Protein AF-A0A484BFA2-F1 (afdb_monomer_lite)

pLDDT: mean 94.92, std 9.11, range [33.56, 98.88]

Secondary structure (DSSP, 8-state):
-TTTTT--B-TTSPBP--EEEE-STT-BHHHHHHHHHTT-EEEE--SS----TT--HHHHHHHHHHHHHHHHHHH---GGG--EE--GGG---HHHHHHHHHHTT--EE---EE---SSPPPPEETTS--SS--SSSPPP-S--TTPEE--EEPEE-TTS-EESSGGGS---SSHHHHHHHHHHHHHHHHTTT---------GGGGGSHHHHHHHHHHHHHHHT-TT-----HHHHHHHHHS---TTTGGG-GGG----TTSPPP-SS-EEEEEEETTEEEEEEESSPPPSS--BTTB---TT-HHHHTTSS---

Foldseek 3Di:
DPQQPPLQAALLSQTFEEEDADEAAPDALLVLQANVLSPYAYEHAFHPLDQQQPDALLLLCLTGVVSLVLSVQFNVDDSVRHQEHEYRVLRDNAPSNLVSSLVSRRQEYASFEAEADQQDDAKDAQQDDDPGDRPRDDHYPHRRGRYIYPYQYWFQAPVRDTDSALLRYPADPALQSLLVRLVVQCCSLVVGVVHDDDHHDDPVQCVDPRNVNNVSVNVVVQSPDNQHGRHYPVLSVVCVVPVDDSVCVSVVPSSDDPSVVGDDRDPDWDWAFADDDPHTGTYTGPHDHANHPAGRLRGSDPPDPSVCVVPDDDD

Sequence (315 aa):
MDLFEKGRVNPNGCPITATFYVSHEWTDYSQVQNLYADGHEMASHTVSHSFGEQFSQKKWTREIAGQREILAAYGGVKLSDVRGMRAPFLSVGGNKMYKMLYDSNFTYDSSMPVYENRPPSWPYTLDYKIFHDCMIPPCPTRSYPGVWQVPMVMWQDLNGGRCSMGDACSNPSDADGVTKMIMKNFERHYTTNRAPFGLFYHAAWFTQPHHKEGFIKFLDAINAMPDVWIVTNWQALQWVRDPTPTSRINSFQPFQCDYSDRPKRCNNPKVCNLWHKSGVRYMKTCQPCPDIYPWTGKSGIRSSRIDNEVEEPSA

Structure (mmCIF, N/CA/C/O backbone):
data_AF-A0A484BFA2-F1
#
_entry.id   AF-A0A484BFA2-F1
#
loop_
_atom_site.group_PDB
_atom_site.id
_atom_site.type_symbol
_atom_site.label_atom_id
_atom_site.label_alt_id
_atom_site.label_comp_id
_atom_site.label_asym_id
_atom_site.label_entity_id
_atom_site.label_seq_id
_atom_site.pdbx_PDB_ins_code
_atom_site.Cartn_x
_atom_site.Cartn_y
_atom_site.Cartn_z
_atom_site.occupancy
_atom_site.B_iso_or_equiv
_atom_site.auth_seq_id
_atom_site.auth_comp_id
_atom_site.auth_asym_id
_atom_site.auth_atom_id
_atom_site.pdbx_PDB_model_num
ATOM 1 N N . MET A 1 1 ? 13.291 4.925 10.227 1.00 51.12 1 MET A N 1
ATOM 2 C CA . MET A 1 1 ? 12.947 3.557 10.651 1.00 51.12 1 MET A CA 1
ATOM 3 C C . MET A 1 1 ? 12.327 3.504 12.067 1.00 51.12 1 MET A C 1
ATOM 5 O O . MET A 1 1 ? 12.086 2.429 12.574 1.00 51.12 1 MET A O 1
ATOM 9 N N . ASP A 1 2 ? 11.889 4.631 12.658 1.00 71.06 2 ASP A N 1
ATOM 10 C CA . ASP A 1 2 ? 11.354 4.672 14.045 1.00 71.06 2 ASP A CA 1
ATOM 11 C C . ASP A 1 2 ? 9.895 4.204 14.244 1.00 71.06 2 ASP A C 1
ATOM 13 O O . ASP A 1 2 ? 9.427 4.108 15.381 1.00 71.06 2 ASP A O 1
ATOM 17 N N . LEU A 1 3 ? 9.129 3.990 13.169 1.00 84.12 3 LEU A N 1
ATOM 18 C CA . LEU A 1 3 ? 7.706 3.633 13.276 1.00 84.12 3 LEU A CA 1
ATOM 19 C C . LEU A 1 3 ? 7.508 2.153 13.633 1.00 84.12 3 LEU A C 1
ATOM 21 O O . LEU A 1 3 ? 6.678 1.838 14.484 1.00 84.12 3 LEU A O 1
ATOM 25 N N . PHE A 1 4 ? 8.305 1.268 13.034 1.00 87.12 4 PHE A N 1
ATOM 26 C CA . PHE A 1 4 ? 8.152 -0.185 13.164 1.00 87.12 4 PHE A CA 1
ATOM 27 C C . PHE A 1 4 ? 9.235 -0.834 14.041 1.00 87.12 4 PHE A C 1
ATOM 29 O O . PHE A 1 4 ? 9.018 -1.911 14.578 1.00 87.12 4 PHE A O 1
ATOM 36 N N . GLU A 1 5 ? 10.366 -0.161 14.281 1.00 80.19 5 GLU A N 1
ATOM 37 C CA . GLU A 1 5 ? 11.500 -0.735 15.028 1.00 80.19 5 GLU A CA 1
ATOM 38 C C . GLU A 1 5 ? 11.450 -0.489 16.551 1.00 80.19 5 GLU A C 1
ATOM 40 O O . GLU A 1 5 ? 12.350 -0.899 17.277 1.00 80.19 5 GLU A O 1
ATOM 45 N N . LYS A 1 6 ? 10.392 0.149 17.074 1.00 78.62 6 LYS A N 1
ATOM 46 C CA . LYS A 1 6 ? 10.227 0.429 18.519 1.00 78.62 6 LYS A CA 1
ATOM 47 C C . LYS A 1 6 ? 9.612 -0.721 19.333 1.00 78.62 6 LYS A C 1
ATOM 49 O O . LYS A 1 6 ? 9.216 -0.507 20.472 1.00 78.62 6 LYS A O 1
ATOM 54 N N . GLY A 1 7 ? 9.496 -1.919 18.759 1.00 87.69 7 GLY A N 1
ATOM 55 C CA . GLY A 1 7 ? 8.946 -3.084 19.463 1.00 87.69 7 GLY A CA 1
ATOM 56 C C . GLY A 1 7 ? 7.441 -3.004 19.745 1.00 87.69 7 GLY A C 1
ATOM 57 O O . GLY A 1 7 ? 6.966 -3.633 20.684 1.00 87.69 7 GLY A O 1
ATOM 58 N N . ARG A 1 8 ? 6.684 -2.234 18.949 1.00 95.12 8 ARG A N 1
ATOM 59 C CA . ARG A 1 8 ? 5.214 -2.233 19.012 1.00 95.12 8 ARG A CA 1
ATOM 60 C C . ARG A 1 8 ? 4.680 -3.579 18.553 1.00 95.12 8 ARG A C 1
ATOM 62 O O . ARG A 1 8 ? 5.034 -4.044 17.467 1.00 95.12 8 ARG A O 1
ATOM 69 N N . VAL A 1 9 ? 3.794 -4.160 19.349 1.00 97.19 9 VAL A N 1
ATOM 70 C CA . VAL A 1 9 ? 3.198 -5.468 19.082 1.00 97.19 9 VAL A CA 1
ATOM 71 C C . VAL A 1 9 ? 1.681 -5.390 19.140 1.00 97.19 9 VAL A C 1
ATOM 73 O O . VAL A 1 9 ? 1.114 -4.604 19.892 1.00 97.19 9 VAL A O 1
ATOM 76 N N . ASN A 1 10 ? 1.024 -6.207 18.329 1.00 98.00 10 ASN A N 1
ATOM 77 C CA . ASN A 1 10 ? -0.399 -6.489 18.447 1.00 98.00 10 ASN A CA 1
ATOM 78 C C . ASN A 1 10 ? -0.679 -7.363 19.690 1.00 98.00 10 ASN A C 1
ATOM 80 O O . ASN A 1 10 ? 0.257 -7.925 20.266 1.00 98.00 10 ASN A O 1
ATOM 84 N N . PRO A 1 11 ? -1.950 -7.541 20.101 1.00 97.56 11 PRO A N 1
ATOM 85 C CA . PRO A 1 11 ? -2.301 -8.296 21.311 1.00 97.56 11 PRO A CA 1
ATOM 86 C C . PRO A 1 11 ? -1.822 -9.762 21.374 1.00 97.56 11 PRO A C 1
ATOM 88 O O . PRO A 1 11 ? -1.721 -10.312 22.468 1.00 97.56 11 PRO A O 1
ATOM 91 N N . ASN A 1 12 ? -1.485 -10.405 20.248 1.00 97.19 12 ASN A N 1
ATOM 92 C CA . ASN A 1 12 ? -0.840 -11.733 20.233 1.00 97.19 12 ASN A CA 1
ATOM 93 C C . ASN A 1 12 ? 0.686 -11.699 20.441 1.00 97.19 12 ASN A C 1
ATOM 95 O O . ASN A 1 12 ? 1.328 -12.743 20.365 1.00 97.19 12 ASN A O 1
ATOM 99 N N . GLY A 1 13 ? 1.281 -10.526 20.658 1.00 97.06 13 GLY A N 1
ATOM 100 C CA . GLY A 1 13 ? 2.728 -10.352 20.789 1.00 97.06 13 GLY A CA 1
ATOM 101 C C . GLY A 1 13 ? 3.483 -10.273 19.459 1.00 97.06 13 GLY A C 1
ATOM 102 O O . GLY A 1 13 ? 4.697 -10.087 19.471 1.00 97.06 13 GLY A O 1
ATOM 103 N N . CYS A 1 14 ? 2.801 -10.367 18.314 1.00 97.44 14 CYS A N 1
ATOM 104 C CA . CYS A 1 14 ? 3.445 -10.188 17.016 1.00 97.44 14 CYS A CA 1
ATOM 105 C C . CYS A 1 14 ? 3.685 -8.706 16.700 1.00 97.44 14 CYS A C 1
ATOM 107 O O . CYS A 1 14 ? 2.822 -7.884 17.014 1.00 97.44 14 CYS A O 1
ATOM 109 N N . PRO A 1 15 ? 4.801 -8.342 16.037 1.00 97.19 15 PRO A N 1
ATOM 110 C CA . PRO A 1 15 ? 5.047 -6.968 15.609 1.00 97.19 15 PRO A CA 1
ATOM 111 C C . PRO A 1 15 ? 3.901 -6.406 14.765 1.00 97.19 15 PRO A C 1
ATOM 113 O O . PRO A 1 15 ? 3.283 -7.129 13.978 1.00 97.19 15 PRO A O 1
ATOM 116 N N . ILE A 1 16 ? 3.634 -5.107 14.904 1.00 97.75 16 ILE A N 1
ATOM 117 C CA . ILE A 1 16 ? 2.691 -4.422 14.013 1.00 97.75 16 ILE A CA 1
ATOM 118 C C . ILE A 1 16 ? 3.220 -4.437 12.575 1.00 97.75 16 ILE A C 1
ATOM 120 O O . ILE A 1 16 ? 4.420 -4.291 12.332 1.00 97.75 16 ILE A O 1
ATOM 124 N N . THR A 1 17 ? 2.325 -4.581 11.604 1.00 97.44 17 THR A N 1
ATOM 125 C CA . THR A 1 17 ? 2.696 -4.668 10.187 1.00 97.44 17 THR A CA 1
ATOM 126 C C . THR A 1 17 ? 2.033 -3.562 9.371 1.00 97.44 17 THR A C 1
ATOM 128 O O . THR A 1 17 ? 1.188 -2.809 9.849 1.00 97.44 17 THR A O 1
ATOM 131 N N . ALA A 1 18 ? 2.474 -3.415 8.123 1.00 98.19 18 ALA A N 1
ATOM 132 C CA . ALA A 1 18 ? 2.003 -2.387 7.203 1.00 98.19 18 ALA A CA 1
ATOM 133 C C . ALA A 1 18 ? 2.099 -2.896 5.763 1.00 98.19 18 ALA A C 1
ATOM 135 O O . ALA A 1 18 ? 2.874 -3.811 5.475 1.00 98.19 18 ALA A O 1
ATOM 136 N N . THR A 1 19 ? 1.331 -2.281 4.868 1.00 98.88 19 THR A N 1
ATOM 137 C CA . THR A 1 19 ? 1.383 -2.539 3.426 1.00 98.88 19 THR A CA 1
ATOM 138 C C . THR A 1 19 ? 2.121 -1.406 2.725 1.00 98.88 19 THR A C 1
ATOM 140 O O . THR A 1 19 ? 1.731 -0.244 2.840 1.00 98.88 19 THR A O 1
ATOM 143 N N . PHE A 1 20 ? 3.147 -1.745 1.950 1.00 98.81 20 PHE A N 1
ATOM 144 C CA . PHE A 1 20 ? 3.909 -0.811 1.130 1.00 98.81 20 PHE A CA 1
ATOM 145 C C . PHE A 1 20 ? 3.517 -0.979 -0.337 1.00 98.81 20 PHE A C 1
ATOM 147 O O . PHE A 1 20 ? 3.784 -2.012 -0.946 1.00 98.81 20 PHE A O 1
ATOM 154 N N . TYR A 1 21 ? 2.894 0.048 -0.911 1.00 98.81 21 TYR A N 1
ATOM 155 C CA . TYR A 1 21 ? 2.648 0.136 -2.349 1.00 98.81 21 TYR A CA 1
ATOM 156 C C . TYR A 1 21 ? 3.892 0.733 -3.012 1.00 98.81 21 TYR A C 1
ATOM 158 O O . TYR A 1 21 ? 4.158 1.924 -2.875 1.00 98.81 21 TYR A O 1
ATOM 166 N N . VAL A 1 22 ? 4.676 -0.101 -3.697 1.00 98.81 22 VAL A N 1
ATOM 167 C CA . VAL A 1 22 ? 6.020 0.252 -4.178 1.00 98.81 22 VAL A CA 1
ATOM 168 C C . VAL A 1 22 ? 6.008 0.540 -5.676 1.00 98.81 22 VAL A C 1
ATOM 170 O O . VAL A 1 22 ? 5.632 -0.327 -6.473 1.00 98.81 22 VAL A O 1
ATOM 173 N N . SER A 1 23 ? 6.467 1.730 -6.067 1.00 98.44 23 SER A N 1
ATOM 174 C CA . SER A 1 23 ? 6.763 2.083 -7.461 1.00 98.44 23 SER A CA 1
ATOM 175 C C . SER A 1 23 ? 8.210 1.740 -7.825 1.00 98.44 23 SER A C 1
ATOM 177 O O . SER A 1 23 ? 9.060 1.649 -6.941 1.00 98.44 23 SER A O 1
ATOM 179 N N . HIS A 1 24 ? 8.523 1.515 -9.104 1.00 97.88 24 HIS A N 1
ATOM 180 C CA . HIS A 1 24 ? 9.866 1.049 -9.485 1.00 97.88 24 HIS A CA 1
ATOM 181 C C . HIS A 1 24 ? 10.954 2.122 -9.373 1.00 97.88 24 HIS A C 1
ATOM 183 O O . HIS A 1 24 ? 12.000 1.875 -8.767 1.00 97.88 24 HIS A O 1
ATOM 189 N N . GLU A 1 25 ? 10.747 3.285 -10.002 1.00 95.06 25 GLU A N 1
ATOM 190 C CA . GLU A 1 25 ? 11.839 4.244 -10.181 1.00 95.06 25 GLU A CA 1
ATOM 191 C C . GLU A 1 25 ? 12.387 4.722 -8.825 1.00 95.06 25 GLU A C 1
ATOM 193 O O . GLU A 1 25 ? 11.625 5.072 -7.927 1.00 95.06 25 GLU A O 1
ATOM 198 N N . TRP A 1 26 ? 13.717 4.716 -8.682 1.00 93.88 26 TRP A N 1
ATOM 199 C CA . TRP A 1 26 ? 14.453 5.112 -7.467 1.00 93.88 26 TRP A CA 1
ATOM 200 C C . TRP A 1 26 ? 14.224 4.261 -6.208 1.00 93.88 26 TRP A C 1
ATOM 202 O O . TRP A 1 26 ? 14.719 4.615 -5.136 1.00 93.88 26 TRP A O 1
ATOM 212 N N . THR A 1 27 ? 13.555 3.113 -6.322 1.00 97.88 27 THR A N 1
ATOM 213 C CA . THR A 1 27 ? 13.395 2.188 -5.195 1.00 97.88 27 THR A CA 1
ATOM 214 C C . THR A 1 27 ? 14.701 1.473 -4.848 1.00 97.88 27 THR A C 1
ATOM 216 O O . THR A 1 27 ? 15.368 0.875 -5.696 1.00 97.88 27 THR A O 1
ATOM 219 N N . ASP A 1 28 ? 15.040 1.485 -3.558 1.00 97.94 28 ASP A N 1
ATOM 220 C CA . ASP A 1 28 ? 16.067 0.620 -2.982 1.00 97.94 28 ASP A CA 1
ATOM 221 C C . ASP A 1 28 ? 15.453 -0.746 -2.646 1.00 97.94 28 ASP A C 1
ATOM 223 O O . ASP A 1 28 ? 14.794 -0.931 -1.618 1.00 97.94 28 ASP A O 1
ATOM 227 N N . TYR A 1 29 ? 15.678 -1.728 -3.518 1.00 98.50 29 TYR A N 1
ATOM 228 C CA . TYR A 1 29 ? 15.120 -3.065 -3.352 1.00 98.50 29 TYR A CA 1
ATOM 229 C C . TYR A 1 29 ? 15.749 -3.853 -2.194 1.00 98.50 29 TYR A C 1
ATOM 231 O O . TYR A 1 29 ? 15.165 -4.841 -1.748 1.00 98.50 29 TYR A O 1
ATOM 239 N N . SER A 1 30 ? 16.886 -3.413 -1.640 1.00 98.12 30 SER A N 1
ATOM 240 C CA . SER A 1 30 ? 17.395 -3.986 -0.386 1.00 98.12 30 SER A CA 1
ATOM 241 C C . SER A 1 30 ? 16.491 -3.658 0.802 1.00 98.12 30 SER A C 1
ATOM 243 O O . SER A 1 30 ? 16.264 -4.509 1.661 1.00 98.12 30 SER A O 1
ATOM 245 N N . GLN A 1 31 ? 15.907 -2.456 0.814 1.00 97.56 31 GLN A N 1
ATOM 246 C CA . GLN A 1 31 ? 14.955 -2.046 1.844 1.00 97.56 31 GLN A CA 1
ATOM 247 C C . GLN A 1 31 ? 13.600 -2.724 1.658 1.00 97.56 31 GLN A C 1
ATOM 249 O O . GLN A 1 31 ? 12.987 -3.120 2.644 1.00 97.56 31 GLN A O 1
ATOM 254 N N . VAL A 1 32 ? 13.171 -2.940 0.408 1.00 98.56 32 VAL A N 1
ATOM 255 C CA . VAL A 1 32 ? 12.000 -3.782 0.105 1.00 98.56 32 VAL A CA 1
ATOM 256 C C . VAL A 1 32 ? 12.177 -5.178 0.710 1.00 98.56 32 VAL A C 1
ATOM 258 O O . VAL A 1 32 ? 11.288 -5.647 1.418 1.00 98.56 32 VAL A O 1
ATOM 261 N N . GLN A 1 33 ? 13.339 -5.810 0.501 1.00 98.56 33 GLN A N 1
ATOM 262 C CA . GLN A 1 33 ? 13.632 -7.124 1.078 1.00 98.56 33 GLN A CA 1
ATOM 263 C C . GLN A 1 33 ? 13.609 -7.096 2.610 1.00 98.56 33 GLN A C 1
ATOM 265 O O . GLN A 1 33 ? 13.050 -8.003 3.218 1.00 98.56 33 GLN A O 1
ATOM 270 N N . ASN A 1 34 ? 14.188 -6.065 3.237 1.00 97.81 34 ASN A N 1
ATOM 271 C CA . ASN A 1 34 ? 14.196 -5.924 4.696 1.00 97.81 34 ASN A CA 1
ATOM 272 C C . ASN A 1 34 ? 12.782 -5.807 5.265 1.00 97.81 34 ASN A C 1
ATOM 274 O O . ASN A 1 34 ? 12.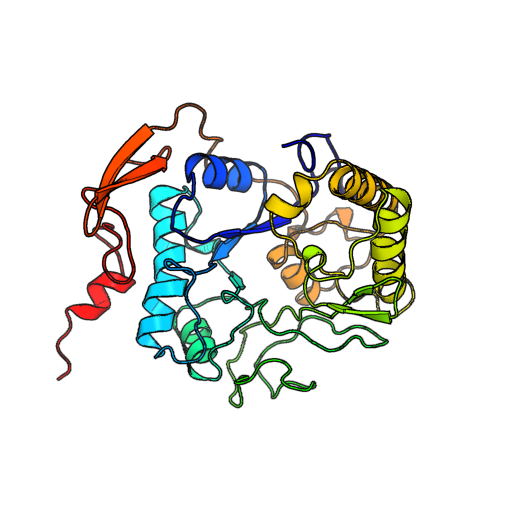422 -6.570 6.154 1.00 97.81 34 ASN A O 1
ATOM 278 N N . LEU A 1 35 ? 11.963 -4.913 4.706 1.00 97.75 35 LEU A N 1
ATOM 279 C CA . LEU A 1 35 ? 10.582 -4.734 5.148 1.00 97.75 35 LEU A CA 1
ATOM 280 C C . LEU A 1 35 ? 9.764 -6.019 4.954 1.00 97.75 35 LEU A C 1
ATOM 282 O O . LEU A 1 35 ? 8.984 -6.402 5.823 1.00 97.75 35 LEU A O 1
ATOM 286 N N . TYR A 1 36 ? 9.951 -6.714 3.832 1.00 98.50 36 TYR A N 1
ATOM 287 C CA . TYR A 1 36 ? 9.283 -7.990 3.593 1.00 98.50 36 TYR A CA 1
ATOM 288 C C . TYR A 1 36 ? 9.742 -9.081 4.575 1.00 98.50 36 TYR A C 1
ATOM 290 O O . TYR A 1 36 ? 8.899 -9.815 5.092 1.00 98.50 36 TYR A O 1
ATOM 298 N N . ALA A 1 37 ? 11.040 -9.165 4.877 1.00 97.75 37 ALA A N 1
ATOM 299 C CA . ALA A 1 37 ? 11.592 -10.093 5.867 1.00 97.75 37 ALA A CA 1
ATOM 300 C C . ALA A 1 37 ? 11.037 -9.837 7.280 1.00 97.75 37 ALA A C 1
ATOM 302 O O . ALA A 1 37 ? 10.775 -10.785 8.014 1.00 97.75 37 ALA A O 1
ATOM 303 N N . ASP A 1 38 ? 10.796 -8.570 7.627 1.00 96.31 38 ASP A N 1
ATOM 304 C CA . ASP A 1 38 ? 10.245 -8.150 8.923 1.00 96.31 38 ASP A CA 1
ATOM 305 C C . ASP A 1 38 ? 8.716 -8.368 9.037 1.00 96.31 38 ASP A C 1
ATOM 307 O O . ASP A 1 38 ? 8.119 -8.091 10.077 1.00 96.31 38 ASP A O 1
ATOM 311 N N . GLY A 1 39 ? 8.061 -8.876 7.985 1.00 97.25 39 GLY A N 1
ATOM 312 C CA . GLY A 1 39 ? 6.642 -9.247 8.006 1.00 97.25 39 GLY A CA 1
ATOM 313 C C . GLY A 1 39 ? 5.706 -8.333 7.223 1.00 97.25 39 GLY A C 1
ATOM 314 O O . GLY A 1 39 ? 4.554 -8.701 6.980 1.00 97.25 39 GLY A O 1
ATOM 315 N N . HIS A 1 40 ? 6.183 -7.178 6.758 1.00 98.44 40 HIS A N 1
ATOM 316 C CA . HIS A 1 40 ? 5.361 -6.230 6.010 1.00 98.44 40 HIS A CA 1
ATOM 317 C C . HIS A 1 40 ? 4.900 -6.798 4.657 1.00 98.44 40 HIS A C 1
ATOM 319 O O . HIS A 1 40 ? 5.515 -7.701 4.081 1.00 98.44 40 HIS A O 1
ATOM 325 N N . GLU A 1 41 ? 3.797 -6.260 4.140 1.00 98.88 41 GLU A N 1
ATOM 326 C CA . GLU A 1 41 ? 3.254 -6.619 2.829 1.00 98.88 41 GLU A CA 1
ATOM 327 C C . GLU A 1 41 ? 3.819 -5.694 1.749 1.00 98.88 41 GLU A C 1
ATOM 329 O O . GLU A 1 41 ? 3.805 -4.473 1.909 1.00 98.88 41 GLU A O 1
ATOM 334 N N . MET A 1 42 ? 4.265 -6.269 0.630 1.00 98.88 42 MET A N 1
ATOM 335 C CA . MET A 1 42 ? 4.691 -5.525 -0.556 1.00 98.88 42 MET A CA 1
ATOM 336 C C . MET A 1 42 ? 3.627 -5.639 -1.647 1.00 98.88 42 MET A C 1
ATOM 338 O O . MET A 1 42 ? 3.256 -6.738 -2.055 1.00 98.88 42 MET A O 1
ATOM 342 N N . ALA A 1 43 ? 3.158 -4.498 -2.138 1.00 98.88 43 ALA A N 1
ATOM 343 C CA . ALA A 1 43 ? 2.126 -4.384 -3.158 1.00 98.88 43 ALA A CA 1
ATOM 344 C C . ALA A 1 43 ? 2.611 -3.515 -4.326 1.00 98.88 43 ALA A C 1
ATOM 346 O O . ALA A 1 43 ? 3.510 -2.682 -4.187 1.00 98.88 43 ALA A O 1
ATOM 347 N N . SER A 1 44 ? 2.008 -3.702 -5.497 1.00 98.75 44 SER A N 1
ATOM 348 C CA . SER A 1 44 ? 2.402 -2.985 -6.710 1.00 98.75 44 SER A CA 1
ATOM 349 C C . SER A 1 44 ? 1.860 -1.551 -6.729 1.00 98.75 44 SER A C 1
ATOM 351 O O . SER A 1 44 ? 0.665 -1.332 -6.523 1.00 98.75 44 SER A O 1
ATOM 353 N N . HIS A 1 45 ? 2.720 -0.572 -7.020 1.00 98.69 45 HIS A N 1
ATOM 354 C CA . HIS A 1 45 ? 2.330 0.818 -7.292 1.00 98.69 45 HIS A CA 1
ATOM 355 C C . HIS A 1 45 ? 2.794 1.286 -8.673 1.00 98.69 45 HIS A C 1
ATOM 357 O O . HIS A 1 45 ? 3.203 2.431 -8.851 1.00 98.69 45 HIS A O 1
ATOM 363 N N . THR A 1 46 ? 2.712 0.385 -9.659 1.00 98.50 46 THR A N 1
ATOM 364 C CA . THR A 1 46 ? 3.197 0.541 -11.045 1.00 98.50 46 THR A CA 1
ATOM 365 C C . THR A 1 46 ? 4.717 0.635 -11.184 1.00 98.50 46 THR A C 1
ATOM 367 O O . THR A 1 46 ? 5.446 0.848 -10.217 1.00 98.50 46 THR A O 1
ATOM 370 N N . VAL A 1 47 ? 5.215 0.476 -12.409 1.00 98.38 47 VAL A N 1
ATOM 371 C CA . VAL A 1 47 ? 6.633 0.690 -12.711 1.00 98.38 47 VAL A CA 1
ATOM 372 C C . VAL A 1 47 ? 6.888 2.186 -12.885 1.00 98.38 47 VAL A C 1
ATOM 374 O O . VAL A 1 47 ? 7.778 2.742 -12.248 1.00 98.38 47 VAL A O 1
ATOM 377 N N . SER A 1 48 ? 6.087 2.854 -13.719 1.00 97.00 48 SER A N 1
ATOM 378 C CA . SER A 1 48 ? 6.371 4.229 -14.142 1.00 97.00 48 SER A CA 1
ATOM 379 C C . SER A 1 48 ? 5.763 5.331 -13.278 1.00 97.00 48 SER A C 1
ATOM 381 O O . SER A 1 48 ? 6.103 6.495 -13.478 1.00 97.00 48 SER A O 1
ATOM 383 N N . HIS A 1 49 ? 4.842 4.994 -12.369 1.00 97.75 49 HIS A N 1
ATOM 384 C CA . HIS A 1 49 ? 4.084 5.959 -11.567 1.00 97.75 49 HIS A CA 1
ATOM 385 C C . HIS A 1 49 ? 3.339 7.014 -12.425 1.00 97.75 49 HIS A C 1
ATOM 387 O O . HIS A 1 49 ? 3.215 8.183 -12.058 1.00 97.75 49 HIS A O 1
ATOM 393 N N . SER A 1 50 ? 2.837 6.616 -13.601 1.00 96.31 50 SER A N 1
ATOM 394 C CA . SER A 1 50 ? 2.060 7.496 -14.490 1.00 96.31 50 SER A CA 1
ATOM 395 C C . SER A 1 50 ? 0.542 7.322 -14.330 1.00 96.31 50 SER A C 1
ATOM 397 O O . SER A 1 50 ? 0.071 6.322 -13.790 1.00 96.31 50 SER A O 1
ATOM 399 N N . PHE A 1 51 ? -0.237 8.314 -14.779 1.00 94.88 51 PHE A N 1
ATOM 400 C CA . PHE A 1 51 ? -1.704 8.318 -14.676 1.00 94.88 51 PHE A CA 1
ATOM 401 C C . PHE A 1 51 ? -2.334 7.174 -15.476 1.00 94.88 51 PHE A C 1
ATOM 403 O O . PHE A 1 51 ? -2.238 7.139 -16.704 1.00 94.88 51 PHE A O 1
ATOM 410 N N . GLY A 1 52 ? -2.987 6.251 -14.767 1.00 92.94 52 GLY A N 1
ATOM 411 C CA . GLY A 1 52 ? -3.468 4.985 -15.315 1.00 92.94 52 GLY A CA 1
ATOM 412 C C . GLY A 1 52 ? -4.826 5.026 -16.014 1.00 92.94 52 GLY A C 1
ATOM 413 O O . GLY A 1 52 ? -5.164 4.071 -16.715 1.00 92.94 52 GLY A O 1
ATOM 414 N N . GLU A 1 53 ? -5.593 6.112 -15.868 1.00 93.62 53 GLU A N 1
ATOM 415 C CA . GLU A 1 53 ? -6.969 6.246 -16.376 1.00 93.62 53 GLU A CA 1
ATOM 416 C C . GLU A 1 53 ? -7.145 5.741 -17.820 1.00 93.62 53 GLU A C 1
ATOM 418 O O . GLU A 1 53 ? -8.053 4.964 -18.121 1.00 93.62 53 GLU A O 1
ATOM 423 N N . GLN A 1 54 ? -6.242 6.151 -18.714 1.00 95.38 54 GLN A N 1
ATOM 424 C CA . GLN A 1 54 ? -6.334 5.881 -20.152 1.00 95.38 54 GLN A CA 1
ATOM 425 C C . GLN A 1 54 ? -5.532 4.651 -20.600 1.00 95.38 54 GLN A C 1
ATOM 427 O O . GLN A 1 54 ? -5.404 4.379 -21.798 1.00 95.38 54 GLN A O 1
ATOM 432 N N . PHE A 1 55 ? -4.965 3.881 -19.670 1.00 97.38 55 PHE A N 1
ATOM 433 C CA . PHE A 1 55 ? -4.182 2.706 -20.034 1.00 97.38 55 PHE A CA 1
ATOM 434 C C . PHE A 1 55 ? -5.064 1.632 -20.671 1.00 97.38 55 PHE A C 1
ATOM 436 O O . PHE A 1 55 ? -6.187 1.348 -20.248 1.00 97.38 55 PHE A O 1
ATOM 443 N N . SER A 1 56 ? -4.524 0.980 -21.698 1.00 97.50 56 SER A N 1
ATOM 444 C CA . SER A 1 56 ? -5.060 -0.297 -22.157 1.00 97.50 56 SER A CA 1
ATOM 445 C C . SER A 1 56 ? -4.848 -1.367 -21.083 1.00 97.50 56 SER A C 1
ATOM 447 O O . SER A 1 56 ? -3.963 -1.240 -20.237 1.00 97.50 56 SER A O 1
ATOM 449 N N . GLN A 1 57 ? -5.607 -2.464 -21.144 1.00 97.38 57 GLN A N 1
ATOM 450 C CA . GLN A 1 57 ? -5.376 -3.616 -20.264 1.00 97.38 57 GLN A CA 1
ATOM 451 C C . GLN A 1 57 ? -3.923 -4.123 -20.366 1.00 97.38 57 GLN A C 1
ATOM 453 O O . GLN A 1 57 ? -3.285 -4.403 -19.353 1.00 97.38 57 GLN A O 1
ATOM 458 N N . LYS A 1 58 ? -3.359 -4.156 -21.583 1.00 96.44 58 LYS A N 1
ATOM 459 C CA . LYS A 1 58 ? -1.952 -4.517 -21.824 1.00 96.44 58 LYS A CA 1
ATOM 460 C C . LYS A 1 58 ? -0.984 -3.569 -21.113 1.00 96.44 58 LYS A C 1
ATOM 462 O O . LYS A 1 58 ? -0.009 -4.017 -20.517 1.00 96.44 58 LYS A O 1
ATOM 467 N N . LYS A 1 59 ? -1.249 -2.258 -21.140 1.00 97.12 59 LYS A N 1
ATOM 468 C CA . LYS A 1 59 ? -0.416 -1.282 -20.425 1.00 97.12 59 LYS A CA 1
ATOM 469 C C . LYS A 1 59 ? -0.555 -1.432 -18.906 1.00 97.12 59 LYS A C 1
ATOM 471 O O . LYS A 1 59 ? 0.465 -1.467 -18.231 1.00 97.12 59 LYS A O 1
ATOM 476 N N . TRP A 1 60 ? -1.769 -1.628 -18.389 1.00 97.88 60 TRP A N 1
ATOM 477 C CA . TRP A 1 60 ? -1.991 -1.977 -16.979 1.00 97.88 60 TRP A CA 1
ATOM 478 C C . TRP A 1 60 ? -1.209 -3.223 -16.556 1.00 97.88 60 TRP A C 1
ATOM 480 O O . TRP A 1 60 ? -0.603 -3.227 -15.491 1.00 97.88 60 TRP A O 1
ATOM 490 N N . THR A 1 61 ? -1.163 -4.244 -17.411 1.00 98.00 61 THR A N 1
ATOM 491 C CA . THR A 1 61 ? -0.437 -5.495 -17.144 1.00 98.00 61 THR A CA 1
ATOM 492 C C . THR A 1 61 ? 1.068 -5.234 -17.032 1.00 98.00 61 THR A C 1
ATOM 494 O O . THR A 1 61 ? 1.693 -5.602 -16.040 1.00 98.00 61 THR A O 1
ATOM 497 N N . ARG A 1 62 ? 1.645 -4.495 -17.990 1.00 97.19 62 ARG A N 1
ATOM 498 C CA . ARG A 1 62 ? 3.068 -4.098 -17.969 1.00 97.19 62 ARG A CA 1
ATOM 499 C C . ARG A 1 62 ? 3.447 -3.246 -16.761 1.00 97.19 62 ARG A C 1
ATOM 501 O O . ARG A 1 62 ? 4.580 -3.317 -16.302 1.00 97.19 62 ARG A O 1
ATOM 508 N N . GLU A 1 63 ? 2.521 -2.435 -16.271 1.00 98.25 63 GLU A N 1
ATOM 509 C CA . GLU A 1 63 ? 2.749 -1.554 -15.128 1.00 98.25 63 GLU A CA 1
ATOM 510 C C . GLU A 1 63 ? 2.599 -2.292 -13.798 1.00 98.25 63 GLU A C 1
ATOM 512 O O . GLU A 1 63 ? 3.476 -2.216 -12.944 1.00 98.25 63 GLU A O 1
ATOM 517 N N . ILE A 1 64 ? 1.501 -3.020 -13.603 1.00 98.44 64 ILE A N 1
ATOM 518 C CA . ILE A 1 64 ? 1.156 -3.610 -12.307 1.00 98.44 64 ILE A CA 1
ATOM 519 C C . ILE A 1 64 ? 1.761 -5.000 -12.141 1.00 98.44 64 ILE A C 1
ATOM 521 O O . ILE A 1 64 ? 2.463 -5.238 -11.154 1.00 98.44 64 ILE A O 1
ATOM 525 N N . ALA A 1 65 ? 1.535 -5.899 -13.104 1.00 97.94 65 ALA A N 1
ATOM 526 C CA . ALA A 1 65 ? 2.099 -7.245 -13.070 1.00 97.94 65 ALA A CA 1
ATOM 527 C C . ALA A 1 65 ? 3.612 -7.225 -13.340 1.00 97.94 65 ALA A C 1
ATOM 529 O O . ALA A 1 65 ? 4.349 -7.965 -12.691 1.00 97.94 65 ALA A O 1
ATOM 530 N N . GLY A 1 66 ? 4.085 -6.320 -14.206 1.00 97.94 66 GLY A N 1
ATOM 531 C CA . GLY A 1 66 ? 5.520 -6.083 -14.398 1.00 97.94 66 GLY A CA 1
ATOM 532 C C . GLY A 1 66 ? 6.209 -5.634 -13.106 1.00 97.94 66 GLY A C 1
ATOM 533 O O . GLY A 1 66 ? 7.235 -6.193 -12.727 1.00 97.94 66 GLY A O 1
ATOM 534 N N . GLN A 1 67 ? 5.607 -4.710 -12.348 1.00 98.62 67 GLN A N 1
ATOM 535 C CA . GLN A 1 67 ? 6.157 -4.317 -11.047 1.00 98.62 67 GLN A CA 1
ATOM 536 C C . GLN A 1 67 ? 6.127 -5.458 -10.017 1.00 98.62 67 GLN A C 1
ATOM 538 O O . GLN A 1 67 ? 7.036 -5.556 -9.194 1.00 98.62 67 GLN A O 1
ATOM 543 N N . ARG A 1 68 ? 5.140 -6.363 -10.074 1.00 98.44 68 ARG A N 1
ATOM 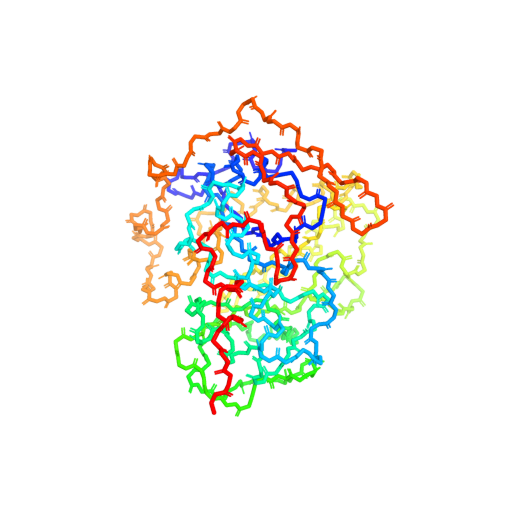544 C CA . ARG A 1 68 ? 5.144 -7.595 -9.266 1.00 98.44 68 ARG A CA 1
ATOM 545 C C . ARG A 1 68 ? 6.346 -8.487 -9.588 1.00 98.44 68 ARG A C 1
ATOM 547 O O . ARG A 1 68 ? 6.986 -8.983 -8.663 1.00 98.44 68 ARG A O 1
ATOM 554 N N . GLU A 1 69 ? 6.680 -8.670 -10.865 1.00 98.12 69 GLU A N 1
ATOM 555 C CA . GLU A 1 69 ? 7.869 -9.437 -11.258 1.00 98.12 69 GLU A CA 1
ATOM 556 C C . GLU A 1 69 ? 9.168 -8.745 -10.825 1.00 98.12 69 GLU A C 1
ATOM 558 O O . GLU A 1 69 ? 10.068 -9.409 -10.321 1.00 98.12 69 GLU A O 1
ATOM 563 N N . ILE A 1 70 ? 9.253 -7.416 -10.933 1.00 98.56 70 ILE A N 1
ATOM 564 C CA . ILE A 1 70 ? 10.418 -6.632 -10.489 1.00 98.56 70 ILE A CA 1
ATOM 565 C C . ILE A 1 70 ? 10.600 -6.721 -8.963 1.00 98.56 70 ILE A C 1
ATOM 567 O O . ILE A 1 70 ? 11.715 -6.948 -8.489 1.00 98.56 70 ILE A O 1
ATOM 571 N N . LEU A 1 71 ? 9.520 -6.589 -8.179 1.00 98.62 71 LEU A N 1
ATOM 572 C CA . LEU A 1 71 ? 9.548 -6.785 -6.722 1.00 98.62 71 LEU A CA 1
ATOM 573 C C . LEU A 1 71 ? 10.047 -8.181 -6.350 1.00 98.62 71 LEU A C 1
ATOM 575 O O . LEU A 1 71 ? 10.827 -8.321 -5.406 1.00 98.62 71 LEU A O 1
ATOM 579 N N . ALA A 1 72 ? 9.641 -9.200 -7.107 1.00 98.25 72 ALA A N 1
ATOM 580 C CA . ALA A 1 72 ? 10.087 -10.558 -6.861 1.00 98.25 72 ALA A CA 1
ATOM 581 C C . ALA A 1 72 ? 11.558 -10.772 -7.241 1.00 98.25 72 ALA A C 1
ATOM 583 O O . ALA A 1 72 ? 12.352 -11.241 -6.426 1.00 98.25 72 ALA A O 1
ATOM 584 N N . ALA A 1 73 ? 11.936 -10.378 -8.456 1.00 97.62 73 ALA A N 1
ATOM 585 C CA . ALA A 1 73 ? 13.264 -10.619 -9.006 1.00 97.62 73 ALA A CA 1
ATOM 586 C C . ALA A 1 73 ? 14.363 -9.819 -8.302 1.00 97.62 73 ALA A C 1
ATOM 588 O O . ALA A 1 73 ? 15.464 -10.334 -8.126 1.00 97.62 73 ALA A O 1
ATOM 589 N N . TYR A 1 74 ? 14.078 -8.578 -7.894 1.00 98.00 74 TYR A N 1
ATOM 590 C CA . TYR A 1 74 ? 15.094 -7.677 -7.346 1.00 98.00 74 TYR A CA 1
ATOM 591 C C . TYR A 1 74 ? 14.859 -7.315 -5.877 1.00 98.00 74 TYR A C 1
ATOM 593 O O . TYR A 1 74 ? 15.817 -6.959 -5.197 1.00 98.00 74 TYR A O 1
ATOM 601 N N . GLY A 1 75 ? 13.635 -7.441 -5.355 1.00 97.88 75 GLY A N 1
ATOM 602 C CA . GLY A 1 75 ? 13.310 -7.220 -3.937 1.00 97.88 75 GLY A CA 1
ATOM 603 C C . GLY A 1 75 ? 13.299 -8.482 -3.077 1.00 97.88 75 GLY A C 1
ATOM 604 O O . GLY A 1 75 ? 13.085 -8.382 -1.873 1.00 97.88 75 GLY A O 1
ATOM 605 N N . GLY A 1 76 ? 13.490 -9.667 -3.667 1.00 97.31 76 GLY A N 1
ATOM 606 C CA . GLY A 1 76 ? 13.437 -10.945 -2.948 1.00 97.31 76 GLY A CA 1
ATOM 607 C C . GLY A 1 76 ? 12.039 -11.320 -2.437 1.00 97.31 76 GLY A C 1
ATOM 608 O O . GLY A 1 76 ? 11.899 -12.279 -1.680 1.00 97.31 76 GLY A O 1
ATOM 609 N N . VAL A 1 77 ? 11.000 -10.578 -2.830 1.00 98.50 77 VAL A N 1
ATOM 610 C CA . VAL A 1 77 ? 9.617 -10.857 -2.434 1.00 98.50 77 VAL A CA 1
ATOM 611 C C . VAL A 1 77 ? 9.137 -12.116 -3.152 1.00 98.50 77 VAL A C 1
ATOM 613 O O . VAL A 1 77 ? 9.405 -12.303 -4.338 1.00 98.50 77 VAL A O 1
ATOM 616 N N . LYS A 1 78 ? 8.391 -13.002 -2.490 1.00 98.31 78 LYS A N 1
ATOM 617 C CA . LYS A 1 78 ? 7.761 -14.109 -3.223 1.00 98.31 78 LYS A CA 1
ATOM 618 C C . LYS A 1 78 ? 6.759 -13.546 -4.225 1.00 98.31 78 LYS A C 1
ATOM 620 O O . LYS A 1 78 ? 5.909 -12.737 -3.865 1.00 98.31 78 LYS A O 1
ATOM 625 N N . LEU A 1 79 ? 6.807 -14.017 -5.470 1.00 97.81 79 LEU A N 1
ATOM 626 C CA . LEU A 1 79 ? 5.891 -13.558 -6.521 1.00 97.81 79 LEU A CA 1
ATOM 627 C C . LEU A 1 79 ? 4.416 -13.708 -6.105 1.00 97.81 79 LEU A C 1
ATOM 629 O O . LEU A 1 79 ? 3.610 -12.815 -6.350 1.00 97.81 79 LEU A O 1
ATOM 633 N N . SER A 1 80 ? 4.086 -14.813 -5.428 1.00 97.94 80 SER A N 1
ATOM 634 C CA . SER A 1 80 ? 2.750 -15.106 -4.895 1.00 97.94 80 SER A CA 1
ATOM 635 C C . SER A 1 80 ? 2.321 -14.203 -3.737 1.00 97.94 80 SER A C 1
ATOM 637 O O . SER A 1 80 ? 1.141 -14.198 -3.390 1.00 97.94 80 SER A O 1
ATOM 639 N N . ASP A 1 81 ? 3.259 -13.473 -3.125 1.00 98.56 81 ASP A N 1
ATOM 640 C CA . ASP A 1 81 ? 2.981 -12.579 -2.004 1.00 98.56 81 ASP A CA 1
ATOM 641 C C . ASP A 1 81 ? 2.673 -11.143 -2.417 1.00 98.56 81 ASP A C 1
ATOM 643 O O . ASP A 1 81 ? 2.061 -10.409 -1.641 1.00 98.56 81 ASP A O 1
ATOM 647 N N . VAL A 1 82 ? 2.986 -10.767 -3.658 1.00 98.69 82 VAL A N 1
ATOM 648 C CA . VAL A 1 82 ? 2.572 -9.482 -4.228 1.00 98.69 82 VAL A CA 1
ATOM 649 C C . VAL A 1 82 ? 1.134 -9.605 -4.742 1.00 98.69 82 VAL A C 1
ATOM 651 O O . VAL A 1 82 ? 0.881 -9.881 -5.917 1.00 98.69 82 VAL A O 1
ATOM 654 N N . ARG A 1 83 ? 0.185 -9.447 -3.817 1.00 98.56 83 ARG A N 1
ATOM 655 C CA . ARG A 1 83 ? -1.256 -9.691 -4.027 1.00 98.56 83 ARG A CA 1
ATOM 656 C C . ARG A 1 83 ? -2.062 -8.438 -4.342 1.00 98.56 83 ARG A C 1
ATOM 658 O O . ARG A 1 83 ? -3.121 -8.533 -4.962 1.00 98.56 83 ARG A O 1
ATOM 665 N N . GLY A 1 84 ? -1.580 -7.297 -3.869 1.00 98.69 84 GLY A N 1
ATOM 666 C CA . GLY A 1 84 ? -2.277 -6.025 -3.931 1.00 98.69 84 GLY A CA 1
ATOM 667 C C . GLY A 1 84 ? -1.732 -5.074 -4.977 1.00 98.69 84 GLY A C 1
ATOM 668 O O . GLY A 1 84 ? -0.560 -5.148 -5.368 1.00 98.69 84 GLY A O 1
ATOM 669 N N . MET A 1 85 ? -2.564 -4.104 -5.343 1.00 98.62 85 MET A N 1
ATOM 670 C CA . MET A 1 85 ? -2.107 -2.906 -6.032 1.00 98.62 85 MET A CA 1
ATOM 671 C C . MET A 1 85 ? -2.754 -1.619 -5.517 1.00 98.62 85 MET A C 1
ATOM 673 O O . MET A 1 85 ? -3.821 -1.634 -4.902 1.00 98.62 85 MET A O 1
ATOM 677 N N . ARG A 1 86 ? -2.105 -0.497 -5.830 1.00 98.75 86 ARG A N 1
ATOM 678 C CA . ARG A 1 86 ? -2.687 0.846 -5.775 1.00 98.75 86 ARG A CA 1
ATOM 679 C C . ARG A 1 86 ? -2.309 1.609 -7.038 1.00 98.75 86 ARG A C 1
ATOM 681 O O . ARG A 1 86 ? -1.160 1.556 -7.469 1.00 98.75 86 ARG A O 1
ATOM 688 N N . ALA A 1 87 ? -3.255 2.305 -7.647 1.00 98.44 87 ALA A N 1
ATOM 689 C CA . ALA A 1 87 ? -3.045 3.116 -8.833 1.00 98.44 87 ALA A CA 1
ATOM 690 C C . ALA A 1 87 ? -2.399 4.454 -8.431 1.00 98.44 87 ALA A C 1
ATOM 692 O O . ALA A 1 87 ? -2.843 5.070 -7.453 1.00 98.44 87 ALA A O 1
ATOM 693 N N . PRO A 1 88 ? -1.373 4.930 -9.157 1.00 98.06 88 PRO A N 1
ATOM 694 C CA . PRO A 1 88 ? -0.821 6.267 -8.977 1.00 98.06 88 PRO A CA 1
ATOM 695 C C . PRO A 1 88 ? -1.918 7.329 -9.011 1.00 98.06 88 PRO A C 1
ATOM 697 O O . PRO A 1 88 ? -2.841 7.258 -9.827 1.00 98.06 88 PRO A O 1
ATOM 700 N N . PHE A 1 89 ? -1.825 8.303 -8.103 1.00 96.69 89 PHE A N 1
ATOM 701 C CA . PHE A 1 89 ? -2.783 9.411 -7.971 1.00 96.69 89 PHE A CA 1
ATOM 702 C C . PHE A 1 89 ? -4.236 8.980 -7.711 1.00 96.69 89 PHE A C 1
ATOM 704 O O . PHE A 1 89 ? -5.150 9.780 -7.885 1.00 96.69 89 PHE A O 1
ATOM 711 N N . LEU A 1 90 ? -4.458 7.715 -7.324 1.00 96.94 90 LEU A N 1
ATOM 712 C CA . LEU A 1 90 ? -5.789 7.104 -7.200 1.00 96.94 90 LEU A CA 1
ATOM 713 C C . LEU A 1 90 ? -6.587 7.136 -8.521 1.00 96.94 90 LEU A C 1
ATOM 715 O O . LEU A 1 90 ? -7.811 7.020 -8.535 1.00 96.94 90 LEU A O 1
ATOM 719 N N . SER A 1 91 ? -5.874 7.268 -9.646 1.00 95.56 91 SER A N 1
ATOM 720 C CA . SER A 1 91 ? -6.415 7.304 -11.004 1.00 95.56 91 SER A CA 1
ATOM 721 C C . SER A 1 91 ? -6.685 5.877 -11.486 1.00 95.56 91 SER A C 1
ATOM 723 O O . SER A 1 91 ? -5.842 5.227 -12.113 1.00 95.56 91 SER A O 1
ATOM 725 N N . VAL A 1 92 ? -7.860 5.360 -11.123 1.00 95.50 92 VAL A N 1
ATOM 726 C CA . VAL A 1 92 ? -8.331 4.031 -11.534 1.00 95.50 92 VAL A CA 1
ATOM 727 C C . VAL A 1 92 ? -8.591 3.964 -13.043 1.00 95.50 92 VAL A C 1
ATOM 729 O O . VAL A 1 92 ? -8.957 4.947 -13.677 1.00 95.50 92 VAL A O 1
ATOM 732 N N . GLY A 1 93 ? -8.408 2.785 -13.642 1.00 97.00 93 GLY A N 1
ATOM 733 C CA . GLY A 1 93 ? -8.554 2.569 -15.091 1.00 97.00 93 GLY A CA 1
ATOM 734 C C . GLY A 1 93 ? -9.847 1.869 -15.515 1.00 97.00 93 GLY A C 1
ATOM 735 O O . GLY A 1 93 ? -9.866 1.186 -16.547 1.00 97.00 93 GLY A O 1
ATOM 736 N N . GLY A 1 94 ? -10.904 1.957 -14.701 1.00 97.38 94 GLY A N 1
ATOM 737 C CA . GLY A 1 94 ? -12.198 1.318 -14.943 1.00 97.38 94 GLY A CA 1
ATOM 738 C C . GLY A 1 94 ? -12.079 -0.166 -15.286 1.00 97.38 94 GLY A C 1
ATOM 739 O O . GLY A 1 94 ? -11.166 -0.861 -14.847 1.00 97.38 94 GLY A O 1
ATOM 740 N N . ASN A 1 95 ? -12.979 -0.664 -16.135 1.00 98.19 95 ASN A N 1
ATOM 741 C CA . ASN A 1 95 ? -13.012 -2.079 -16.520 1.00 98.19 95 ASN A CA 1
ATOM 742 C C . ASN A 1 95 ? -11.668 -2.635 -17.033 1.00 98.19 95 ASN A C 1
ATOM 744 O O . ASN A 1 95 ? -11.378 -3.805 -16.814 1.00 98.19 95 ASN A O 1
ATOM 748 N N . LYS A 1 96 ? -10.828 -1.823 -17.688 1.00 98.44 96 LYS A N 1
ATOM 749 C CA . LYS A 1 96 ? -9.533 -2.285 -18.221 1.00 98.44 96 LYS A CA 1
ATOM 750 C C . LYS A 1 96 ? -8.550 -2.642 -17.102 1.00 98.44 96 LYS A C 1
ATOM 752 O O . LYS A 1 96 ? -7.844 -3.640 -17.217 1.00 98.44 96 LYS A O 1
ATOM 757 N N . MET A 1 97 ? -8.525 -1.847 -16.032 1.00 98.50 97 MET A N 1
ATOM 758 C CA . MET A 1 97 ? -7.696 -2.097 -14.851 1.00 98.50 97 MET A CA 1
ATOM 759 C C . MET A 1 97 ? -8.161 -3.349 -14.106 1.00 98.50 97 MET A C 1
ATOM 761 O O . MET A 1 97 ? -7.362 -4.243 -13.850 1.00 98.50 97 MET A O 1
ATOM 765 N N . TYR A 1 98 ? -9.457 -3.455 -13.808 1.00 98.44 98 TYR A N 1
ATOM 766 C CA . TYR A 1 98 ? -9.971 -4.585 -13.025 1.00 98.44 98 TYR A CA 1
ATOM 767 C C . TYR A 1 98 ? -9.992 -5.897 -13.814 1.00 98.44 98 TYR A C 1
ATOM 769 O O . TYR A 1 98 ? -9.731 -6.949 -13.235 1.00 98.44 98 TYR A O 1
ATOM 777 N N . LYS A 1 99 ? -10.171 -5.847 -15.144 1.00 98.38 99 LYS A N 1
ATOM 778 C CA . LYS A 1 99 ? -9.941 -7.018 -15.999 1.00 98.38 99 LYS A CA 1
ATOM 779 C C . LYS A 1 99 ? -8.489 -7.484 -15.937 1.00 98.38 99 LYS A C 1
ATOM 781 O O . LYS A 1 99 ? -8.255 -8.680 -15.838 1.00 98.38 99 LYS A O 1
ATOM 786 N N . MET A 1 100 ? -7.523 -6.560 -15.956 1.00 98.00 100 MET A N 1
ATOM 787 C CA . MET A 1 100 ? -6.112 -6.917 -15.774 1.00 98.00 100 MET A CA 1
ATOM 788 C C . MET A 1 100 ? -5.877 -7.590 -14.420 1.00 98.00 100 MET A C 1
ATOM 790 O O . MET A 1 100 ? -5.210 -8.619 -14.386 1.00 98.00 100 MET A O 1
ATOM 794 N N . LEU A 1 101 ? -6.438 -7.059 -13.328 1.00 98.50 101 LEU A N 1
ATOM 795 C CA . LEU A 1 101 ? -6.272 -7.655 -11.998 1.00 98.50 101 LEU A CA 1
ATOM 796 C C . LEU A 1 101 ? -6.817 -9.078 -11.931 1.00 98.50 101 LEU A C 1
ATOM 798 O O . LEU A 1 101 ? -6.128 -9.965 -11.429 1.00 98.50 101 LEU A O 1
ATOM 802 N N . TYR A 1 102 ? -8.008 -9.284 -12.490 1.00 98.44 102 TYR A N 1
ATOM 803 C CA . TYR A 1 102 ? -8.631 -10.597 -12.592 1.00 98.44 102 TYR A CA 1
ATOM 804 C C . TYR A 1 102 ? -7.772 -11.567 -13.418 1.00 98.44 102 TYR A C 1
ATOM 806 O O . TYR A 1 102 ? -7.357 -12.606 -12.909 1.00 98.44 102 TYR A O 1
ATOM 814 N N . ASP A 1 103 ? -7.424 -11.195 -14.655 1.00 97.62 103 ASP A N 1
ATOM 815 C CA . ASP A 1 103 ? -6.654 -12.051 -15.569 1.00 97.62 103 ASP A CA 1
ATOM 816 C C . ASP A 1 103 ? -5.230 -12.336 -15.036 1.00 97.62 103 ASP A C 1
ATOM 818 O O . ASP A 1 103 ? -4.679 -13.410 -15.258 1.00 97.62 103 ASP A O 1
ATOM 822 N N . SER A 1 104 ? -4.630 -11.391 -14.300 1.00 97.19 104 SER A N 1
ATOM 823 C CA . SER A 1 104 ? -3.276 -11.506 -13.730 1.00 97.19 104 SER A CA 1
ATOM 824 C C . SER A 1 104 ? -3.244 -12.103 -12.318 1.00 97.19 104 SER A C 1
ATOM 826 O O . SER A 1 104 ? -2.174 -12.115 -11.694 1.00 97.19 104 SER A O 1
ATOM 828 N N . ASN A 1 105 ? -4.377 -12.590 -11.801 1.00 97.44 105 ASN A N 1
ATOM 829 C CA . ASN A 1 105 ? -4.509 -13.201 -10.476 1.00 97.44 105 ASN A CA 1
ATOM 830 C C . ASN A 1 105 ? -3.999 -12.295 -9.334 1.00 97.44 105 ASN A C 1
ATOM 832 O O . ASN A 1 105 ? -3.209 -12.716 -8.486 1.00 97.44 105 ASN A O 1
ATOM 836 N N . PHE A 1 106 ? -4.390 -11.019 -9.352 1.00 98.62 106 PHE A N 1
ATOM 837 C CA . PHE A 1 106 ? -4.257 -10.136 -8.193 1.00 98.62 106 PHE A CA 1
ATOM 838 C C . PHE A 1 106 ? -5.455 -10.319 -7.266 1.00 98.62 106 PHE A C 1
ATOM 840 O O . PHE A 1 106 ? -6.592 -10.456 -7.713 1.00 98.62 106 PHE A O 1
ATOM 847 N N . THR A 1 107 ? -5.203 -10.280 -5.962 1.00 98.56 107 THR A N 1
ATOM 848 C CA . THR A 1 107 ? -6.248 -10.472 -4.955 1.00 98.56 107 THR A CA 1
ATOM 849 C C . THR A 1 107 ? -7.081 -9.216 -4.772 1.00 98.56 107 THR A C 1
ATOM 851 O O . THR A 1 107 ? -8.293 -9.320 -4.591 1.00 98.56 107 THR A O 1
ATOM 854 N N . TYR A 1 108 ? -6.445 -8.040 -4.745 1.00 98.88 108 TYR A N 1
ATOM 855 C CA . TYR A 1 108 ? -7.145 -6.820 -4.369 1.00 98.88 108 TYR A CA 1
ATOM 856 C C . TYR A 1 108 ? -6.571 -5.536 -4.978 1.00 98.88 108 TYR A C 1
ATOM 858 O O . TYR A 1 108 ? -5.379 -5.432 -5.276 1.00 98.88 108 TYR A O 1
ATOM 866 N N . ASP A 1 109 ? -7.440 -4.534 -5.093 1.00 98.75 109 ASP A N 1
ATOM 867 C CA . ASP A 1 109 ? -7.104 -3.132 -5.329 1.00 98.75 109 ASP A CA 1
ATOM 868 C C . ASP A 1 109 ? -7.368 -2.289 -4.069 1.00 98.75 109 ASP A C 1
ATOM 870 O O . ASP A 1 109 ? -8.303 -2.550 -3.311 1.00 98.75 109 ASP A O 1
ATOM 874 N N . SER A 1 110 ? -6.562 -1.249 -3.852 1.00 98.56 110 SER A N 1
ATOM 875 C CA . SER A 1 110 ? -6.835 -0.203 -2.863 1.00 98.56 110 SER A CA 1
ATOM 876 C C . SER A 1 110 ? -6.622 1.188 -3.454 1.00 98.56 110 SER A C 1
ATOM 878 O O . SER A 1 110 ? -5.765 1.941 -2.999 1.00 98.56 110 SER A O 1
ATOM 880 N N . SER A 1 111 ? -7.378 1.517 -4.496 1.00 98.12 111 SER A N 1
ATOM 881 C CA . SER A 1 111 ? -7.276 2.783 -5.228 1.00 98.12 111 SER A CA 1
ATOM 882 C C . SER A 1 111 ? -8.556 3.604 -5.219 1.00 98.12 111 SER A C 1
ATOM 884 O O . SER A 1 111 ? -8.473 4.793 -5.492 1.00 98.12 111 SER A O 1
ATOM 886 N N . MET A 1 112 ? -9.725 3.009 -4.940 1.00 97.25 112 MET A N 1
ATOM 887 C CA . MET A 1 112 ? -11.005 3.725 -4.976 1.00 97.25 112 MET A CA 1
ATOM 888 C C . MET A 1 112 ? -11.285 4.475 -3.668 1.00 97.25 112 MET A C 1
ATOM 890 O O . MET A 1 112 ? -11.508 3.828 -2.634 1.00 97.25 112 MET A O 1
ATOM 894 N N . PRO A 1 113 ? -11.362 5.819 -3.691 1.00 96.44 113 PRO A N 1
ATOM 895 C CA . PRO A 1 113 ? -11.902 6.572 -2.577 1.00 96.44 113 PRO A CA 1
ATOM 896 C C . PRO A 1 113 ? -13.398 6.342 -2.425 1.00 96.44 113 PRO A C 1
ATOM 898 O O . PRO A 1 113 ? -14.134 6.277 -3.411 1.00 96.44 113 PRO A O 1
ATOM 901 N N . VAL A 1 114 ? -13.848 6.305 -1.179 1.00 95.25 114 VAL A N 1
ATOM 902 C CA . VAL A 1 114 ? -15.267 6.341 -0.819 1.00 95.25 114 VAL A CA 1
ATOM 903 C C . VAL A 1 114 ? -15.484 7.582 0.028 1.00 95.25 114 VAL A C 1
ATOM 905 O O . VAL A 1 114 ? -14.649 7.875 0.885 1.00 95.25 114 VAL A O 1
ATOM 908 N N . TYR A 1 115 ? -16.571 8.323 -0.209 1.00 93.31 115 TYR A N 1
ATOM 909 C CA . TYR A 1 115 ? -16.892 9.491 0.612 1.00 93.31 115 TYR A CA 1
ATOM 910 C C . TYR A 1 115 ? -16.916 9.096 2.085 1.00 93.31 115 TYR A C 1
ATOM 912 O O . TYR A 1 115 ? -17.222 7.959 2.445 1.00 93.31 115 TYR A O 1
ATOM 920 N N . GLU A 1 116 ? -16.601 10.070 2.932 1.00 87.56 116 GLU A N 1
ATOM 921 C CA . GLU A 1 116 ? -16.796 9.943 4.365 1.00 87.56 116 GLU A CA 1
ATOM 922 C C . GLU A 1 116 ? -18.241 9.491 4.632 1.00 87.56 116 GLU A C 1
ATOM 924 O O . GLU A 1 116 ? -19.195 10.132 4.200 1.00 87.56 116 GLU A O 1
ATOM 929 N N . ASN A 1 117 ? -18.390 8.342 5.293 1.00 89.06 117 ASN A N 1
ATOM 930 C CA . ASN A 1 117 ? -19.676 7.724 5.578 1.00 89.06 117 ASN A CA 1
ATOM 931 C C . ASN A 1 117 ? -19.736 7.192 7.016 1.00 89.06 117 ASN A C 1
ATOM 933 O O . ASN A 1 117 ? -18.718 6.903 7.653 1.00 89.06 117 ASN A O 1
ATOM 937 N N . ARG A 1 118 ? -20.961 7.092 7.545 1.00 90.50 118 ARG A N 1
ATOM 938 C CA . ARG A 1 118 ? -21.250 6.550 8.874 1.00 90.50 118 ARG A CA 1
ATOM 939 C C . ARG A 1 118 ? -22.466 5.613 8.781 1.00 90.50 118 ARG A C 1
ATOM 941 O O . ARG A 1 118 ? -23.575 6.110 8.613 1.00 90.50 118 ARG A O 1
ATOM 948 N N . PRO A 1 119 ? -22.289 4.287 8.899 1.00 93.56 119 PRO A N 1
ATOM 949 C CA . PRO A 1 119 ? -21.038 3.609 9.227 1.00 93.56 119 PRO A CA 1
ATOM 950 C C . PRO A 1 119 ? -20.029 3.576 8.050 1.00 93.56 119 PRO A C 1
ATOM 952 O O . PRO A 1 119 ? -20.455 3.598 6.894 1.00 93.56 119 PRO A O 1
ATOM 955 N N . PRO A 1 120 ? -18.709 3.514 8.324 1.00 96.75 120 PRO A N 1
ATOM 956 C CA . PRO A 1 120 ? -17.677 3.380 7.295 1.00 96.75 120 PRO A CA 1
ATOM 957 C C . PRO A 1 120 ? -17.767 2.102 6.446 1.00 96.75 120 PRO A C 1
ATOM 959 O O . PRO A 1 120 ? -18.245 1.065 6.909 1.00 96.75 120 PRO A O 1
ATOM 962 N N . SER A 1 121 ? -17.274 2.147 5.204 1.00 96.94 121 SER A N 1
ATOM 963 C CA . SER A 1 121 ? -17.304 0.988 4.294 1.00 96.94 121 SER A CA 1
ATOM 964 C C . SER A 1 121 ? -16.285 -0.096 4.659 1.00 96.94 121 SER A C 1
ATOM 966 O O . SER A 1 121 ? -15.097 0.186 4.806 1.00 96.94 121 SER A O 1
ATOM 968 N N . TRP A 1 122 ? -16.739 -1.351 4.713 1.00 98.06 122 TRP A N 1
ATOM 969 C CA . TRP A 1 122 ? -15.877 -2.539 4.745 1.00 98.06 122 TRP A CA 1
ATOM 970 C C . TRP A 1 122 ? 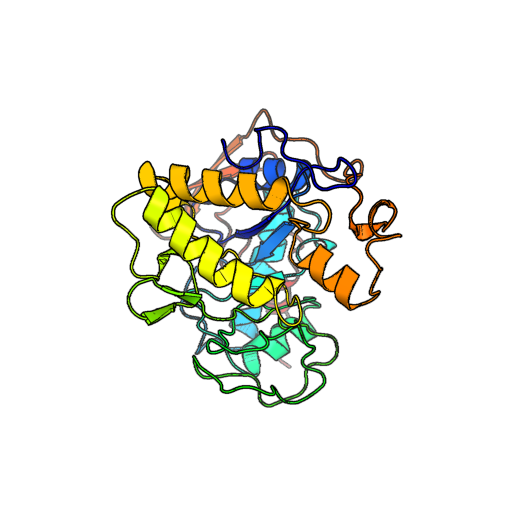-15.324 -2.874 3.347 1.00 98.06 122 TRP A C 1
ATOM 972 O O . TRP A 1 122 ? -15.935 -2.478 2.349 1.00 98.06 122 TRP A O 1
ATOM 982 N N . PRO A 1 123 ? -14.205 -3.624 3.248 1.00 98.25 123 PRO A N 1
ATOM 983 C CA . PRO A 1 123 ? -13.797 -4.262 2.004 1.00 98.25 123 PRO A CA 1
ATOM 984 C C . PRO A 1 123 ? -14.910 -5.119 1.409 1.00 98.25 123 PRO A C 1
ATOM 986 O O . PRO A 1 123 ? -15.693 -5.736 2.130 1.00 98.25 123 PRO A O 1
ATOM 989 N N . TYR A 1 124 ? -14.957 -5.167 0.086 1.00 98.06 124 TYR A N 1
ATOM 990 C CA . TYR A 1 124 ? -15.979 -5.888 -0.662 1.00 98.06 124 TYR A CA 1
ATOM 991 C C . TYR A 1 124 ? -15.373 -6.480 -1.929 1.00 98.06 124 TYR A C 1
ATOM 993 O O . TYR A 1 124 ? -14.319 -6.041 -2.382 1.00 98.06 124 TYR A O 1
ATOM 1001 N N . THR A 1 125 ? -16.021 -7.474 -2.517 1.00 98.44 125 THR A N 1
ATOM 1002 C CA . THR A 1 125 ? -15.587 -8.054 -3.787 1.00 98.44 125 THR A CA 1
ATOM 1003 C C . THR A 1 125 ? -16.275 -7.387 -4.970 1.00 98.44 125 THR A C 1
ATOM 1005 O O . THR A 1 125 ? -17.391 -6.876 -4.875 1.00 98.44 125 THR A O 1
ATOM 1008 N N . LEU A 1 126 ? -15.627 -7.448 -6.128 1.00 98.12 126 LEU A N 1
ATOM 1009 C CA . LEU A 1 126 ? -16.183 -7.022 -7.410 1.00 98.12 126 LEU A CA 1
ATOM 1010 C C . LEU A 1 126 ? -16.985 -8.140 -8.092 1.00 98.12 126 LEU A C 1
ATOM 1012 O O . LEU A 1 126 ? -17.145 -8.131 -9.309 1.00 98.12 126 LEU A O 1
ATOM 1016 N N . ASP A 1 127 ? -17.521 -9.095 -7.325 1.00 98.00 127 ASP A N 1
ATOM 1017 C CA . ASP A 1 127 ? -18.516 -10.053 -7.828 1.00 98.00 127 ASP A CA 1
ATOM 1018 C C . ASP A 1 127 ? -19.781 -9.316 -8.314 1.00 98.00 127 ASP A C 1
ATOM 1020 O O . ASP A 1 127 ? -20.412 -9.708 -9.298 1.00 98.00 127 ASP A O 1
ATOM 1024 N N . TYR A 1 128 ? -20.107 -8.196 -7.659 1.00 96.50 128 TYR A N 1
ATOM 1025 C CA . TYR A 1 128 ? -21.280 -7.367 -7.925 1.00 96.50 128 TYR A CA 1
ATOM 1026 C C . TYR A 1 128 ? -20.897 -5.903 -8.177 1.00 96.50 128 TYR A C 1
ATOM 1028 O O . TYR A 1 128 ? -19.756 -5.480 -7.989 1.00 96.50 128 TYR A O 1
ATOM 1036 N N . LYS A 1 129 ? -21.882 -5.111 -8.616 1.00 94.12 129 LYS A N 1
ATOM 1037 C CA . LYS A 1 129 ? -21.738 -3.665 -8.825 1.00 94.12 129 LYS A CA 1
ATOM 1038 C C . LYS A 1 129 ? -21.302 -2.974 -7.525 1.00 94.12 129 LYS A C 1
ATOM 1040 O O . LYS A 1 129 ? -21.828 -3.283 -6.459 1.00 94.12 129 LYS A O 1
ATOM 1045 N N . ILE A 1 130 ? -20.412 -1.985 -7.637 1.00 95.12 130 ILE A N 1
ATOM 1046 C CA . ILE A 1 130 ? -20.056 -1.107 -6.515 1.00 95.12 130 ILE A CA 1
ATOM 1047 C C . ILE A 1 130 ? -21.313 -0.452 -5.912 1.00 95.12 130 ILE A C 1
ATOM 1049 O O . ILE A 1 130 ? -22.223 -0.042 -6.636 1.00 95.12 130 ILE A O 1
ATOM 1053 N N . PHE A 1 131 ? -21.360 -0.350 -4.583 1.00 93.00 131 PHE A N 1
ATOM 1054 C CA . PHE A 1 131 ? -22.508 0.190 -3.837 1.00 93.00 131 PHE A CA 1
ATOM 1055 C C . PHE A 1 131 ? -22.348 1.667 -3.444 1.00 93.00 131 PHE A C 1
ATOM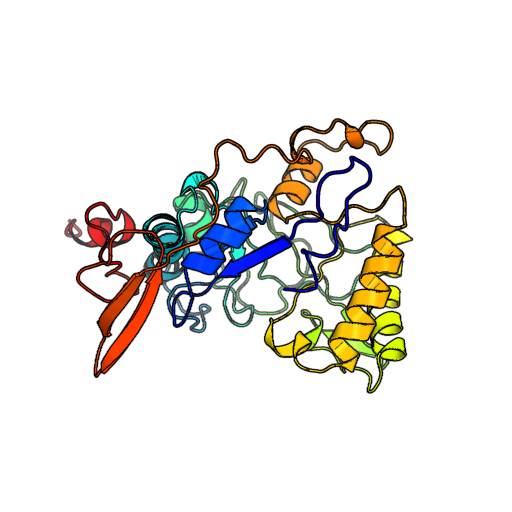 1057 O O . PHE A 1 131 ? -23.153 2.197 -2.684 1.00 93.00 131 PHE A O 1
ATOM 1064 N N . HIS A 1 132 ? -21.298 2.327 -3.929 1.00 93.94 132 HIS A N 1
ATOM 1065 C CA . HIS A 1 132 ? -20.999 3.729 -3.656 1.00 93.94 132 HIS A CA 1
ATOM 1066 C C . HIS A 1 132 ? -20.689 4.476 -4.954 1.00 93.94 132 HIS A C 1
ATOM 1068 O O . HIS A 1 132 ? -20.409 3.863 -5.989 1.00 93.94 132 HIS A O 1
ATOM 1074 N N . ASP A 1 133 ? -20.696 5.805 -4.884 1.00 93.19 133 ASP A N 1
ATOM 1075 C CA . ASP A 1 133 ? -20.367 6.643 -6.032 1.00 93.19 133 ASP A CA 1
ATOM 1076 C C . ASP A 1 133 ? -18.908 6.472 -6.460 1.00 93.19 133 ASP A C 1
ATOM 1078 O O . ASP A 1 133 ? -18.008 6.197 -5.657 1.00 93.19 133 ASP A O 1
ATOM 1082 N N . CYS A 1 134 ? -18.673 6.665 -7.753 1.00 94.00 134 CYS A N 1
ATOM 1083 C CA . CYS A 1 134 ? -17.338 6.677 -8.317 1.00 94.00 134 CYS A CA 1
ATOM 1084 C C . CYS A 1 134 ? -16.709 8.066 -8.169 1.00 94.00 134 CYS A C 1
ATOM 1086 O O . CYS A 1 134 ? -16.949 8.943 -8.996 1.00 94.00 134 CYS A O 1
ATOM 1088 N N . MET A 1 135 ? -15.899 8.260 -7.125 1.00 92.81 135 MET A N 1
ATOM 1089 C CA . MET A 1 135 ? -15.291 9.567 -6.827 1.00 92.81 135 MET A CA 1
ATOM 1090 C C . MET A 1 135 ? -14.322 10.042 -7.903 1.00 92.81 135 MET A C 1
ATOM 1092 O O . MET A 1 135 ? -14.288 11.221 -8.239 1.00 92.81 135 MET A O 1
ATOM 1096 N N . ILE A 1 136 ? -13.512 9.116 -8.410 1.00 93.00 136 ILE A N 1
ATOM 1097 C CA . ILE A 1 136 ? -12.507 9.378 -9.433 1.00 93.00 136 ILE A CA 1
ATOM 1098 C C . ILE A 1 136 ? -12.832 8.440 -10.597 1.00 93.00 136 ILE A C 1
ATOM 1100 O O . ILE A 1 136 ? -12.467 7.263 -10.546 1.00 93.00 136 ILE A O 1
ATOM 1104 N N . PRO A 1 137 ? -13.595 8.898 -11.603 1.00 92.81 137 PRO A N 1
ATOM 1105 C CA . PRO A 1 137 ? -13.912 8.078 -12.761 1.00 92.81 137 PRO A CA 1
ATOM 1106 C C . PRO A 1 137 ? -12.660 7.781 -13.596 1.00 92.81 137 PRO A C 1
ATOM 1108 O O . PRO A 1 137 ? -11.735 8.591 -13.610 1.00 92.81 137 PRO A O 1
ATOM 1111 N N . PRO A 1 138 ? -12.637 6.651 -14.330 1.00 95.69 138 PRO A N 1
ATOM 1112 C CA . PRO A 1 138 ? -13.674 5.623 -14.445 1.00 95.69 138 PRO A CA 1
ATOM 1113 C C . PRO A 1 138 ? -13.552 4.487 -13.406 1.00 95.69 138 PRO A C 1
ATOM 1115 O O . PRO A 1 138 ? -12.499 3.876 -13.243 1.00 95.69 138 PRO A O 1
ATOM 1118 N N . CYS A 1 139 ? -14.675 4.097 -12.798 1.00 96.44 139 CYS A N 1
ATOM 1119 C CA . CYS A 1 139 ? -14.789 2.907 -11.939 1.00 96.44 139 CYS A CA 1
ATOM 1120 C C . CYS A 1 139 ? -15.235 1.662 -12.735 1.00 96.44 139 CYS A C 1
ATOM 1122 O O . CYS A 1 139 ? -15.726 1.795 -13.863 1.00 96.44 139 CYS A O 1
ATOM 1124 N N . PRO A 1 140 ? -15.059 0.434 -12.207 1.00 96.81 140 PRO A N 1
ATOM 1125 C CA . PRO A 1 140 ? -15.522 -0.770 -12.885 1.00 96.81 140 PRO A CA 1
ATOM 1126 C C . PRO A 1 140 ? -17.052 -0.802 -12.944 1.00 96.81 140 PRO A C 1
ATOM 1128 O O . PRO A 1 140 ? -17.738 -0.458 -11.984 1.00 96.81 140 PRO A O 1
ATOM 1131 N N . THR A 1 141 ? -17.585 -1.244 -14.081 1.00 96.62 141 THR A N 1
ATOM 1132 C CA . THR A 1 141 ? -19.032 -1.433 -14.298 1.00 96.62 141 THR A CA 1
ATOM 1133 C C . THR A 1 141 ? -19.398 -2.880 -14.623 1.00 96.62 141 THR A C 1
ATOM 1135 O O . THR A 1 141 ? -20.573 -3.194 -14.793 1.00 96.62 141 THR A O 1
ATOM 1138 N N . ARG A 1 142 ? -18.397 -3.763 -14.717 1.00 96.81 142 ARG A N 1
ATOM 1139 C CA . ARG A 1 142 ? -18.540 -5.212 -14.895 1.00 96.81 142 ARG A CA 1
ATOM 1140 C C . ARG A 1 142 ? -18.096 -5.940 -13.629 1.00 96.81 142 ARG A C 1
ATOM 1142 O O . ARG A 1 142 ? -17.351 -5.374 -12.831 1.00 96.81 142 ARG A O 1
ATOM 1149 N N . SER A 1 143 ? -18.516 -7.192 -13.498 1.00 97.56 143 SER A N 1
ATOM 1150 C CA . SER A 1 143 ? -18.068 -8.080 -12.429 1.00 97.56 143 SER A CA 1
ATOM 1151 C C . SER A 1 143 ? -16.684 -8.662 -12.721 1.00 97.56 143 SER A C 1
ATOM 1153 O O . SER A 1 143 ? -16.409 -9.092 -13.842 1.00 97.56 143 SER A O 1
ATOM 1155 N N . TYR A 1 144 ? -15.851 -8.721 -11.688 1.00 98.06 144 TYR A N 1
ATOM 1156 C CA . TYR A 1 144 ? -14.545 -9.378 -11.653 1.00 98.06 144 TYR A CA 1
ATOM 1157 C C . TYR A 1 144 ? -14.501 -10.279 -10.416 1.00 98.06 144 TYR A C 1
ATOM 1159 O O . TYR A 1 144 ? -14.006 -9.854 -9.367 1.00 98.06 144 TYR A O 1
ATOM 1167 N N . PRO A 1 145 ? -15.086 -11.488 -10.505 1.00 97.88 145 PRO A N 1
ATOM 1168 C CA . PRO A 1 145 ? -15.324 -12.303 -9.331 1.00 97.88 145 PRO A CA 1
ATOM 1169 C C . PRO A 1 145 ? -14.066 -12.612 -8.522 1.00 97.88 145 PRO A C 1
ATOM 1171 O O . PRO A 1 145 ? -13.011 -12.904 -9.085 1.00 97.88 145 PRO A O 1
ATOM 1174 N N . GLY A 1 146 ? -14.174 -12.534 -7.198 1.00 96.81 146 GLY A N 1
ATOM 1175 C CA . GLY A 1 146 ? -13.061 -12.770 -6.273 1.00 96.81 146 GLY A CA 1
ATOM 1176 C C . GLY A 1 146 ? -12.000 -11.662 -6.175 1.00 96.81 146 GLY A C 1
ATOM 1177 O O . GLY A 1 146 ? -11.178 -11.726 -5.259 1.00 96.81 146 GLY A O 1
ATOM 1178 N N . VAL A 1 147 ? -12.017 -10.633 -7.036 1.00 98.56 147 VAL A N 1
ATOM 1179 C CA . VAL A 1 147 ? -11.160 -9.445 -6.863 1.00 98.56 147 VAL A CA 1
ATOM 1180 C C . VAL A 1 147 ? -11.748 -8.573 -5.760 1.00 98.56 147 VAL A C 1
ATOM 1182 O O . VAL A 1 147 ? -12.900 -8.145 -5.840 1.00 98.56 147 VAL A O 1
ATOM 1185 N N . TRP A 1 148 ? -10.957 -8.294 -4.731 1.00 98.81 148 TRP A N 1
ATOM 1186 C CA . TRP A 1 148 ? -11.355 -7.448 -3.612 1.00 98.81 148 TRP A CA 1
ATOM 1187 C C . TRP A 1 148 ? -11.063 -5.975 -3.884 1.00 98.81 148 TRP A C 1
ATOM 1189 O O . TRP A 1 148 ? -10.013 -5.612 -4.408 1.00 98.81 148 TRP A O 1
ATOM 1199 N N . GLN A 1 149 ? -11.964 -5.113 -3.439 1.00 98.50 149 GLN A N 1
ATOM 1200 C CA . GLN A 1 149 ? -11.706 -3.704 -3.227 1.00 98.50 149 GLN A CA 1
ATOM 1201 C C . GLN A 1 149 ? -11.489 -3.458 -1.736 1.00 98.50 149 GLN A C 1
ATOM 1203 O O . GLN A 1 149 ? -12.372 -3.720 -0.918 1.00 98.50 149 GLN A O 1
ATOM 1208 N N . VAL A 1 150 ? -10.334 -2.894 -1.386 1.00 98.56 150 VAL A N 1
ATOM 1209 C CA . VAL A 1 150 ? -10.089 -2.275 -0.080 1.00 98.56 150 VAL A CA 1
ATOM 1210 C C . VAL A 1 150 ? -10.378 -0.777 -0.229 1.00 98.56 150 VAL A C 1
ATOM 1212 O O . VAL A 1 150 ? -9.526 -0.043 -0.749 1.00 98.56 150 VAL A O 1
ATOM 1215 N N . PRO A 1 151 ? -11.584 -0.307 0.144 1.00 97.00 151 PRO A N 1
ATOM 1216 C CA . PRO A 1 151 ? -11.994 1.069 -0.094 1.00 97.00 151 PRO A CA 1
ATOM 1217 C C . PRO A 1 151 ? -11.152 2.048 0.724 1.00 97.00 151 PRO A C 1
ATOM 1219 O O . PRO A 1 151 ? -10.849 1.814 1.894 1.00 97.00 151 PRO A O 1
ATOM 1222 N N . MET A 1 152 ? -10.821 3.187 0.122 1.00 97.81 152 MET A N 1
ATOM 1223 C CA . MET A 1 152 ? -10.161 4.287 0.818 1.00 97.81 152 MET A CA 1
ATOM 1224 C C . MET A 1 152 ? -11.226 5.245 1.354 1.00 97.81 152 MET A C 1
ATOM 1226 O O . MET A 1 152 ? -11.566 6.237 0.709 1.00 97.81 152 MET A O 1
ATOM 1230 N N . VAL A 1 153 ? -11.805 4.915 2.512 1.00 97.62 153 VAL A N 1
ATOM 1231 C CA . VAL A 1 153 ? -12.818 5.766 3.158 1.00 97.62 153 VAL A CA 1
ATOM 1232 C C . VAL A 1 153 ? -12.189 7.109 3.522 1.00 97.62 153 VAL A C 1
ATOM 1234 O O . VAL A 1 153 ? -11.256 7.164 4.324 1.00 97.62 153 VAL A O 1
ATOM 1237 N N . MET A 1 154 ? -12.704 8.193 2.938 1.00 97.62 154 MET A N 1
ATOM 1238 C CA . MET A 1 154 ? -12.170 9.534 3.144 1.00 97.62 154 MET A CA 1
ATOM 1239 C C . MET A 1 154 ? -12.235 9.942 4.615 1.00 97.62 154 MET A C 1
ATOM 1241 O O . MET A 1 154 ? -13.209 9.692 5.337 1.00 97.62 154 MET A O 1
ATOM 1245 N N . TRP A 1 155 ? -11.187 10.621 5.049 1.00 97.62 155 TRP A N 1
ATOM 1246 C CA . TRP A 1 155 ? -11.134 11.299 6.328 1.00 97.62 155 TRP A CA 1
ATOM 1247 C C . TRP A 1 155 ? -11.836 12.644 6.231 1.00 97.62 155 TRP A C 1
ATOM 1249 O O . TRP A 1 155 ? -12.003 13.199 5.144 1.00 97.62 155 TRP A O 1
ATOM 1259 N N . GLN A 1 156 ? -12.223 13.164 7.390 1.00 97.19 156 GLN A N 1
ATOM 1260 C CA . GLN A 1 156 ? -12.589 14.558 7.549 1.00 97.19 156 GLN A CA 1
ATOM 1261 C C . GLN A 1 156 ? -11.562 15.242 8.453 1.00 97.19 156 GLN A C 1
ATOM 1263 O O . GLN A 1 156 ? -11.434 14.869 9.628 1.00 97.19 156 GLN A O 1
ATOM 1268 N N . ASP A 1 157 ? -10.862 16.243 7.927 1.00 96.81 157 ASP A N 1
ATOM 1269 C CA . ASP A 1 157 ? -9.884 17.031 8.678 1.00 96.81 157 ASP A CA 1
ATOM 1270 C C . ASP A 1 157 ? -10.547 17.887 9.782 1.00 96.81 157 ASP A C 1
ATOM 1272 O O . ASP A 1 157 ? -11.763 17.823 10.022 1.00 96.81 157 ASP A O 1
ATOM 1276 N N . LEU A 1 158 ? -9.744 18.654 10.525 1.00 96.62 158 LEU A N 1
ATOM 1277 C CA . LEU A 1 158 ? -10.249 19.492 11.621 1.00 96.62 158 LEU A CA 1
ATOM 1278 C C . LEU A 1 158 ? -11.066 20.704 11.141 1.00 96.62 158 LEU A C 1
ATOM 1280 O O . LEU A 1 158 ? -11.835 21.249 11.929 1.00 96.62 158 LEU A O 1
ATOM 1284 N N . ASN A 1 159 ? -10.951 21.071 9.864 1.00 95.81 159 ASN A N 1
ATOM 1285 C CA . ASN A 1 159 ? -11.662 22.179 9.225 1.00 95.81 159 ASN A CA 1
ATOM 1286 C C . ASN A 1 159 ? -12.918 21.713 8.463 1.00 95.81 159 ASN A C 1
ATOM 1288 O O . ASN A 1 159 ? -13.628 22.529 7.882 1.00 95.81 159 ASN A O 1
ATOM 1292 N N . GLY A 1 160 ? -13.205 20.406 8.455 1.00 94.56 160 GLY A N 1
ATOM 1293 C CA . GLY A 1 160 ? -14.340 19.816 7.742 1.00 94.56 160 GLY A CA 1
ATOM 1294 C C . GLY A 1 160 ? -14.037 19.389 6.301 1.00 94.56 160 GLY A C 1
ATOM 1295 O O . GLY A 1 160 ? -14.925 18.843 5.644 1.00 94.56 160 GLY A O 1
ATOM 1296 N N . GLY A 1 161 ? -12.806 19.587 5.820 1.00 95.88 161 GLY A N 1
ATOM 1297 C CA . GLY A 1 161 ? -12.343 19.148 4.505 1.00 95.88 161 GLY A CA 1
ATOM 1298 C C . GLY A 1 161 ? -12.233 17.626 4.407 1.00 95.88 161 GLY A C 1
ATOM 1299 O O . GLY A 1 161 ? -11.978 16.944 5.400 1.00 95.88 161 GLY A O 1
ATOM 1300 N N . ARG A 1 162 ? -12.450 17.081 3.205 1.00 95.56 162 ARG A N 1
ATOM 1301 C CA . ARG A 1 162 ? -12.391 15.637 2.928 1.00 95.56 162 ARG A CA 1
ATOM 1302 C C . ARG A 1 162 ? -11.094 15.269 2.215 1.00 95.56 162 ARG A C 1
ATOM 1304 O O . ARG A 1 162 ? -10.682 15.965 1.292 1.00 95.56 162 ARG A O 1
ATOM 1311 N N . CYS A 1 163 ? -10.495 14.147 2.597 1.00 96.44 163 CYS A N 1
ATOM 1312 C CA . CYS A 1 163 ? -9.208 13.693 2.065 1.00 96.44 163 CYS A CA 1
ATOM 1313 C C . CYS A 1 163 ? -9.126 12.159 2.050 1.00 96.44 163 CYS A C 1
ATOM 1315 O O . CYS A 1 163 ? -9.481 11.500 3.023 1.00 96.44 163 CYS A O 1
ATOM 1317 N N . SER A 1 164 ? -8.653 11.569 0.949 1.00 94.56 164 SER A N 1
ATOM 1318 C CA . SER A 1 164 ? -8.495 10.105 0.810 1.00 94.56 164 SER A CA 1
ATOM 1319 C C . SER A 1 164 ? -7.186 9.576 1.402 1.00 94.56 164 SER A C 1
ATOM 1321 O O . SER A 1 164 ? -7.053 8.379 1.650 1.00 94.56 164 SER A O 1
ATOM 1323 N N . MET A 1 165 ? -6.203 10.457 1.583 1.00 96.94 165 MET A N 1
ATOM 1324 C CA . MET A 1 165 ? -4.900 10.167 2.175 1.00 96.94 165 MET A CA 1
ATOM 1325 C C . MET A 1 165 ? -4.640 11.173 3.293 1.00 96.94 165 MET A C 1
ATOM 1327 O O . MET A 1 165 ? -5.028 12.335 3.168 1.00 96.94 165 MET A O 1
ATOM 1331 N N . GLY A 1 166 ? -4.005 10.729 4.379 1.00 95.88 166 GLY A N 1
ATOM 1332 C CA . GLY A 1 166 ? -3.809 11.557 5.572 1.00 95.88 166 GLY A CA 1
ATOM 1333 C C . GLY A 1 166 ? -2.916 12.772 5.312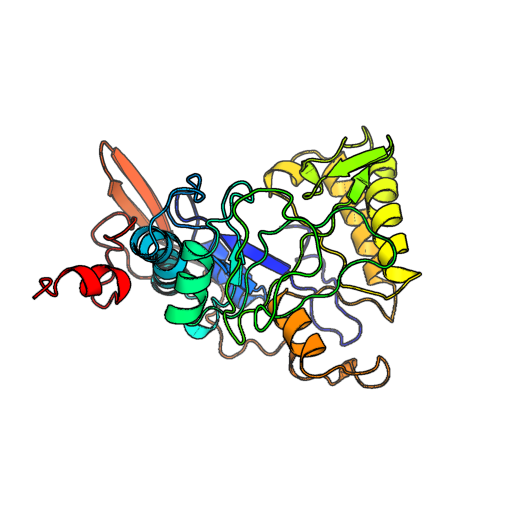 1.00 95.88 166 GLY A C 1
ATOM 1334 O O . GLY A 1 166 ? -3.117 13.826 5.904 1.00 95.88 166 GLY A O 1
ATOM 1335 N N . ASP A 1 167 ? -1.979 12.654 4.373 1.00 95.00 167 ASP A N 1
ATOM 1336 C CA . ASP A 1 167 ? -1.101 13.740 3.936 1.00 95.00 167 ASP A CA 1
ATOM 1337 C C . ASP A 1 167 ? -1.769 14.749 2.990 1.00 95.00 167 ASP A C 1
ATOM 1339 O O . ASP A 1 167 ? -1.281 15.871 2.870 1.00 95.00 167 ASP A O 1
ATOM 1343 N N . ALA A 1 168 ? -2.900 14.389 2.377 1.00 95.56 168 ALA A N 1
ATOM 1344 C CA . ALA A 1 168 ? -3.718 15.275 1.549 1.00 95.56 168 ALA A CA 1
ATOM 1345 C C . ALA A 1 168 ? -4.773 16.064 2.351 1.00 95.56 168 ALA A C 1
ATOM 1347 O O . ALA A 1 168 ? -5.488 16.890 1.784 1.00 95.56 168 ALA A O 1
ATOM 1348 N N . CYS A 1 169 ? -4.906 15.804 3.653 1.00 96.75 169 CYS A N 1
ATOM 1349 C CA . CYS A 1 169 ? -5.764 16.577 4.547 1.00 96.75 169 CYS A CA 1
ATOM 1350 C C . CYS A 1 169 ? -5.167 17.959 4.854 1.00 96.75 169 CYS A C 1
ATOM 1352 O O . CYS A 1 169 ? -3.961 18.178 4.704 1.00 96.75 169 CYS A O 1
ATOM 1354 N N . SER A 1 170 ? -5.985 18.887 5.366 1.00 96.69 170 SER A N 1
ATOM 1355 C CA . SER A 1 170 ? -5.462 20.107 5.989 1.00 96.69 170 SER A CA 1
ATOM 1356 C C . SER A 1 170 ? -4.695 19.739 7.266 1.00 96.69 170 SER A C 1
ATOM 1358 O O . SER A 1 170 ? -5.293 19.468 8.308 1.00 96.69 170 SER A O 1
ATOM 1360 N N . ASN A 1 171 ? -3.365 19.657 7.156 1.00 92.94 171 ASN A N 1
ATOM 1361 C CA . ASN A 1 171 ? -2.501 19.208 8.244 1.00 92.94 171 ASN A CA 1
ATOM 1362 C C . ASN A 1 171 ? -2.417 20.267 9.359 1.00 92.94 171 ASN A C 1
ATOM 1364 O O . ASN A 1 171 ? -2.096 21.424 9.073 1.00 92.94 171 ASN A O 1
ATOM 1368 N N . PRO A 1 172 ? -2.677 19.888 10.622 1.00 96.19 172 PRO A N 1
ATOM 1369 C CA . PRO A 1 172 ? -2.506 20.778 11.767 1.00 96.19 172 PRO A CA 1
ATOM 1370 C C . PRO A 1 172 ? -1.048 21.214 11.953 1.00 96.19 172 PRO A C 1
ATOM 1372 O O . PRO A 1 172 ? -0.129 20.469 11.627 1.00 96.19 172 PRO A O 1
ATOM 1375 N N . SER A 1 173 ? -0.835 22.401 12.525 1.00 96.81 173 SER A N 1
ATOM 1376 C CA . SER A 1 173 ? 0.495 23.006 12.706 1.00 96.81 173 SER A CA 1
ATOM 1377 C C . SER A 1 173 ? 1.341 22.394 13.829 1.00 96.81 173 SER A C 1
ATOM 1379 O O . SER A 1 173 ? 2.504 22.759 13.986 1.00 96.81 173 SER A O 1
ATOM 1381 N N . ASP A 1 174 ? 0.764 21.504 14.637 1.00 98.19 174 ASP A N 1
ATOM 1382 C CA . ASP A 1 174 ? 1.407 20.892 15.799 1.00 98.19 174 ASP A CA 1
ATOM 1383 C C . ASP A 1 174 ? 1.032 19.407 15.955 1.00 98.19 174 ASP A C 1
ATOM 1385 O O . ASP A 1 174 ? 0.115 18.884 15.312 1.00 98.19 174 ASP A O 1
ATOM 1389 N N . ALA A 1 175 ? 1.789 18.703 16.800 1.00 98.38 175 ALA A N 1
ATOM 1390 C CA . ALA A 1 175 ? 1.662 17.261 16.990 1.00 98.38 175 ALA A CA 1
ATOM 1391 C C . ALA A 1 175 ? 0.328 16.850 17.635 1.00 98.38 175 ALA A C 1
ATOM 1393 O O . ALA A 1 175 ? -0.211 15.782 17.327 1.00 98.38 175 ALA A O 1
ATOM 1394 N N . ASP A 1 176 ? -0.229 17.681 18.515 1.00 98.50 176 ASP A N 1
ATOM 1395 C CA . ASP A 1 176 ? -1.472 17.369 19.222 1.00 98.50 176 ASP A CA 1
ATOM 1396 C C . ASP A 1 176 ? -2.675 17.518 18.289 1.00 98.50 176 ASP A C 1
ATOM 1398 O O . ASP A 1 176 ? -3.564 16.665 18.274 1.00 98.50 176 ASP A O 1
ATOM 1402 N N . GLY A 1 177 ? -2.662 18.531 17.424 1.00 98.38 177 GLY A N 1
ATOM 1403 C CA . GLY A 1 177 ? -3.603 18.692 16.328 1.00 98.38 177 GLY A CA 1
ATOM 1404 C C . GLY A 1 177 ? -3.557 17.505 15.371 1.00 98.38 177 GLY A C 1
ATOM 1405 O O . GLY A 1 177 ? -4.608 16.949 15.049 1.00 98.38 177 GLY A O 1
ATOM 1406 N N . VAL A 1 178 ? -2.360 17.066 14.960 1.00 98.44 178 VAL A N 1
ATOM 1407 C CA . VAL A 1 178 ? -2.189 15.867 14.117 1.00 98.44 178 VAL A CA 1
ATOM 1408 C C . VAL A 1 178 ? -2.793 14.638 14.804 1.00 98.44 178 VAL A C 1
ATOM 1410 O O . VAL A 1 178 ? -3.615 13.944 14.204 1.00 98.44 178 VAL A O 1
ATOM 1413 N N . THR A 1 179 ? -2.461 14.407 16.078 1.00 98.56 179 THR A N 1
ATOM 1414 C CA . THR A 1 179 ? -3.008 13.295 16.876 1.00 98.56 179 THR A CA 1
ATOM 1415 C C . THR A 1 179 ? -4.534 13.349 16.919 1.00 98.56 179 THR A C 1
ATOM 1417 O O . THR A 1 179 ? -5.205 12.357 16.634 1.00 98.56 179 THR A O 1
ATOM 1420 N N . LYS A 1 180 ? -5.094 14.526 17.217 1.00 98.50 180 LYS A N 1
ATOM 1421 C CA . LYS A 1 180 ? -6.538 14.773 17.297 1.00 98.50 180 LYS A CA 1
ATOM 1422 C C . LYS A 1 180 ? -7.237 14.521 15.964 1.00 98.50 180 LYS A C 1
ATOM 1424 O O . LYS A 1 180 ? -8.304 13.911 15.945 1.00 98.50 180 LYS A O 1
ATOM 1429 N N . MET A 1 181 ? -6.653 14.970 14.852 1.00 98.31 181 MET A N 1
ATOM 1430 C CA . MET A 1 181 ? -7.204 14.758 13.512 1.00 98.31 181 MET A CA 1
ATOM 1431 C C . MET A 1 181 ? -7.300 13.267 13.179 1.00 98.31 181 MET A C 1
ATOM 1433 O O . MET A 1 181 ? -8.341 12.811 12.698 1.00 98.31 181 MET A O 1
ATOM 1437 N N . ILE A 1 182 ? -6.235 12.507 13.445 1.00 98.50 182 ILE A N 1
ATOM 1438 C CA . ILE A 1 182 ? -6.212 11.069 13.162 1.00 98.50 182 ILE A CA 1
ATOM 1439 C C . ILE A 1 182 ? -7.187 10.338 14.100 1.00 98.50 182 ILE A C 1
ATOM 1441 O O . ILE A 1 182 ? -8.024 9.567 13.628 1.00 98.50 182 ILE A O 1
ATOM 1445 N N . MET A 1 183 ? -7.156 10.644 15.404 1.00 98.44 183 MET A N 1
ATOM 1446 C CA . MET A 1 183 ? -8.019 10.014 16.411 1.00 98.44 183 MET A CA 1
ATOM 1447 C C . MET A 1 183 ? -9.510 10.239 16.130 1.00 98.44 183 MET A C 1
ATOM 1449 O O . MET A 1 183 ? -10.282 9.286 16.159 1.00 98.44 183 MET A O 1
ATOM 1453 N N . LYS A 1 184 ? -9.913 11.457 15.739 1.00 97.62 184 LYS A N 1
ATOM 1454 C CA . LYS A 1 184 ? -11.292 11.768 15.313 1.00 97.62 184 LYS A CA 1
ATOM 1455 C C . LYS A 1 184 ? -11.789 10.804 14.226 1.00 97.62 184 LYS A C 1
ATOM 1457 O O . LYS A 1 184 ? -12.937 10.359 14.252 1.00 97.62 184 LYS A O 1
ATOM 1462 N N . ASN A 1 185 ? -10.943 10.497 13.241 1.00 98.25 185 ASN A N 1
ATOM 1463 C CA . ASN A 1 185 ? -11.311 9.608 12.141 1.00 98.25 185 ASN A CA 1
ATOM 1464 C C . ASN A 1 185 ? -11.276 8.131 12.564 1.00 98.25 185 ASN A C 1
ATOM 1466 O O . ASN A 1 185 ? -12.169 7.380 12.175 1.00 98.25 185 ASN A O 1
ATOM 1470 N N . PHE A 1 186 ? -10.330 7.731 13.417 1.00 98.56 186 PHE A N 1
ATOM 1471 C CA . PHE A 1 186 ? -10.313 6.402 14.032 1.00 98.56 186 PHE A CA 1
ATOM 1472 C C . PHE A 1 186 ? -11.586 6.130 14.850 1.00 98.56 186 PHE A C 1
ATOM 1474 O O . PHE A 1 186 ? -12.244 5.110 14.643 1.00 98.56 186 PHE A O 1
ATOM 1481 N N . GLU A 1 187 ? -11.994 7.061 15.716 1.00 98.06 187 GLU A N 1
ATOM 1482 C CA . GLU A 1 187 ? -13.188 6.940 16.563 1.00 98.06 187 GLU A CA 1
ATOM 1483 C C . GLU A 1 187 ? -14.460 6.718 15.741 1.00 98.06 187 GLU A C 1
ATOM 1485 O O . GLU A 1 187 ? -15.321 5.927 16.135 1.00 98.06 187 GLU A O 1
ATOM 1490 N N . ARG A 1 188 ? -14.572 7.346 14.562 1.00 97.50 188 ARG A N 1
ATOM 1491 C CA . ARG A 1 188 ? -15.700 7.125 13.642 1.00 97.50 188 ARG A CA 1
ATOM 1492 C C . ARG A 1 188 ? -15.822 5.656 13.235 1.00 97.50 188 ARG A C 1
ATOM 1494 O O . ARG A 1 188 ? -16.939 5.148 13.162 1.00 97.50 188 ARG A O 1
ATOM 1501 N N . HIS A 1 189 ? -14.705 4.980 12.978 1.00 98.44 189 HIS A N 1
ATOM 1502 C CA . HIS A 1 189 ? -14.684 3.549 12.668 1.00 98.44 189 HIS A CA 1
ATOM 1503 C C . HIS A 1 189 ? -14.925 2.722 13.937 1.00 98.44 189 HIS A C 1
ATOM 1505 O O . HIS A 1 189 ? -15.823 1.880 13.972 1.00 98.44 189 HIS A O 1
ATOM 1511 N N . TYR A 1 190 ? -14.175 3.014 14.999 1.00 98.38 190 TYR A N 1
ATOM 1512 C CA . TYR A 1 190 ? -14.150 2.236 16.236 1.00 98.38 190 TYR A CA 1
ATOM 1513 C C . TYR A 1 190 ? -15.496 2.208 16.987 1.00 98.38 190 TYR A C 1
ATOM 1515 O O . TYR A 1 190 ? -15.885 1.169 17.521 1.00 98.38 190 TYR A O 1
ATOM 1523 N N . THR A 1 191 ? -16.235 3.324 16.985 1.00 97.75 191 THR A N 1
ATOM 1524 C CA . THR A 1 191 ? -17.524 3.483 17.694 1.00 97.75 191 THR A CA 1
ATOM 1525 C C . THR A 1 191 ? -18.754 3.145 16.847 1.00 97.75 191 THR A C 1
ATOM 1527 O O . THR A 1 191 ? -19.883 3.313 17.309 1.00 97.75 191 THR A O 1
ATOM 1530 N N . THR A 1 192 ? -18.569 2.702 15.598 1.00 97.75 192 THR A N 1
ATOM 1531 C CA . THR A 1 192 ? -19.678 2.312 14.714 1.00 97.75 192 THR A CA 1
ATOM 1532 C C . THR A 1 192 ? -19.575 0.843 14.309 1.00 97.75 192 THR A C 1
ATOM 1534 O O . THR A 1 192 ? -19.702 -0.028 15.161 1.00 97.75 192 THR A O 1
ATOM 1537 N N . ASN A 1 193 ? -19.363 0.532 13.030 1.00 97.94 193 ASN A N 1
ATOM 1538 C CA . ASN A 1 193 ? -19.326 -0.843 12.527 1.00 97.94 193 ASN A CA 1
ATOM 1539 C C . ASN A 1 193 ? -17.916 -1.455 12.494 1.00 97.94 193 ASN A C 1
ATOM 1541 O O . ASN A 1 193 ? -17.758 -2.540 11.935 1.00 97.94 193 ASN A O 1
ATOM 1545 N N . ARG A 1 194 ? -16.901 -0.754 13.020 1.00 98.00 194 ARG A N 1
ATOM 1546 C CA . ARG A 1 194 ? -15.501 -1.198 13.085 1.00 98.00 194 ARG A CA 1
ATOM 1547 C C . ARG A 1 194 ? -14.885 -1.593 11.737 1.00 98.00 194 ARG A C 1
ATOM 1549 O O . ARG A 1 194 ? -13.973 -2.415 11.709 1.00 98.00 194 ARG A O 1
ATOM 1556 N N . ALA A 1 195 ? -15.342 -0.997 10.629 1.00 98.38 195 ALA A N 1
ATOM 1557 C CA . ALA A 1 195 ? -14.679 -1.194 9.341 1.00 98.38 195 ALA A CA 1
ATOM 1558 C C . ALA A 1 195 ? -13.196 -0.786 9.420 1.00 98.38 195 ALA A C 1
ATOM 1560 O O . ALA A 1 195 ? -12.887 0.178 10.132 1.00 98.38 195 ALA A O 1
ATOM 1561 N N . PRO A 1 196 ? -12.281 -1.452 8.688 1.00 98.25 196 PRO A N 1
ATOM 1562 C CA . PRO A 1 196 ? -10.852 -1.156 8.743 1.00 98.25 196 PRO A CA 1
ATOM 1563 C C . PRO A 1 196 ? -10.559 0.338 8.554 1.00 98.25 196 PRO A C 1
ATOM 1565 O O . PRO A 1 196 ? -11.031 0.966 7.604 1.00 98.25 196 PRO A O 1
ATOM 1568 N N . PHE A 1 197 ? -9.793 0.920 9.476 1.00 98.44 197 PHE A N 1
ATOM 1569 C CA . PHE A 1 197 ? -9.383 2.319 9.403 1.00 98.44 197 PHE A CA 1
ATOM 1570 C C . PHE A 1 197 ? -8.068 2.441 8.625 1.00 98.44 197 PHE A C 1
ATOM 1572 O O . PHE A 1 197 ? -7.008 2.040 9.101 1.00 98.44 197 PHE A O 1
ATOM 1579 N N . GLY A 1 198 ? -8.142 2.972 7.403 1.00 97.69 198 GLY A N 1
ATOM 1580 C CA . GLY A 1 198 ? -6.984 3.119 6.523 1.00 97.69 198 GLY A CA 1
ATOM 1581 C C . GLY A 1 198 ? -6.112 4.326 6.874 1.00 97.69 198 GLY A C 1
ATOM 1582 O O . GLY A 1 198 ? -6.573 5.463 6.801 1.00 97.69 198 GLY A O 1
ATOM 1583 N N . LEU A 1 199 ? -4.837 4.075 7.185 1.00 97.81 199 LEU A N 1
ATOM 1584 C CA . LEU A 1 199 ? -3.783 5.079 7.377 1.00 97.81 199 LEU A CA 1
ATOM 1585 C C . LEU A 1 199 ? -2.919 5.156 6.104 1.00 97.81 199 LEU A C 1
ATOM 1587 O O . LEU A 1 199 ? -1.935 4.430 5.968 1.00 97.81 199 LEU A O 1
ATOM 1591 N N . PHE A 1 200 ? -3.292 6.002 5.141 1.00 97.94 200 PHE A N 1
ATOM 1592 C CA . PHE A 1 200 ? -2.592 6.103 3.851 1.00 97.94 200 PHE A CA 1
ATOM 1593 C C . PHE A 1 200 ? -1.734 7.368 3.773 1.00 97.94 200 PHE A C 1
ATOM 1595 O O . PHE A 1 200 ? -2.269 8.470 3.864 1.00 97.94 200 PHE A O 1
ATOM 1602 N N . TYR A 1 201 ? -0.423 7.201 3.577 1.00 97.75 201 TYR A N 1
ATOM 1603 C CA . TYR A 1 201 ? 0.566 8.283 3.616 1.00 97.75 201 TYR A CA 1
ATOM 1604 C C . TYR A 1 201 ? 1.707 8.051 2.627 1.00 97.75 201 TYR A C 1
ATOM 1606 O O . TYR A 1 201 ? 2.094 6.907 2.380 1.00 97.75 201 TYR A O 1
ATOM 1614 N N . HIS A 1 202 ? 2.317 9.136 2.152 1.00 97.75 202 HIS A N 1
ATOM 1615 C CA . HIS A 1 202 ? 3.653 9.110 1.565 1.00 97.75 202 HIS A CA 1
ATOM 1616 C C . HIS A 1 202 ? 4.723 9.282 2.650 1.00 97.75 202 HIS A C 1
ATOM 1618 O O . HIS A 1 202 ? 4.574 10.075 3.580 1.00 97.75 202 HIS A O 1
ATOM 1624 N N . ALA A 1 203 ? 5.859 8.591 2.501 1.00 95.56 203 ALA A N 1
ATOM 1625 C CA . ALA A 1 203 ? 6.965 8.653 3.463 1.00 95.56 203 ALA A CA 1
ATOM 1626 C C . ALA A 1 203 ? 7.481 10.088 3.703 1.00 95.56 203 ALA A C 1
ATOM 1628 O O . ALA A 1 203 ? 7.898 10.416 4.813 1.00 95.56 203 ALA A O 1
ATOM 1629 N N . ALA A 1 204 ? 7.399 10.954 2.686 1.00 96.25 204 ALA A N 1
ATOM 1630 C CA . ALA A 1 204 ? 7.796 12.356 2.770 1.00 96.25 204 ALA A CA 1
ATOM 1631 C C . ALA A 1 204 ? 6.999 13.156 3.817 1.00 96.25 204 ALA A C 1
ATOM 1633 O O . ALA A 1 204 ? 7.541 14.092 4.391 1.00 96.25 204 ALA A O 1
ATOM 1634 N N . TRP A 1 205 ? 5.753 12.781 4.125 1.00 96.62 205 TRP A N 1
ATOM 1635 C CA . TRP A 1 205 ? 4.948 13.478 5.136 1.00 96.62 205 TRP A CA 1
ATOM 1636 C C . TRP A 1 205 ? 5.561 13.378 6.543 1.00 96.62 205 TRP A C 1
ATOM 1638 O O . TRP A 1 205 ? 5.469 14.318 7.332 1.00 96.62 205 TRP A O 1
ATOM 1648 N N . PHE A 1 206 ? 6.264 12.277 6.828 1.00 95.81 206 PHE A N 1
ATOM 1649 C CA . PHE A 1 206 ? 6.924 12.014 8.111 1.00 95.81 206 PHE A CA 1
ATOM 1650 C C . PHE A 1 206 ? 8.281 12.715 8.276 1.00 95.81 206 PHE A C 1
ATOM 1652 O O . PHE A 1 206 ? 8.921 12.545 9.317 1.00 95.81 206 PHE A O 1
ATOM 1659 N N . THR A 1 207 ? 8.756 13.473 7.279 1.00 94.94 207 THR A N 1
ATOM 1660 C CA . THR A 1 207 ? 9.985 14.277 7.427 1.00 94.94 207 THR A CA 1
ATOM 1661 C C . THR A 1 207 ? 9.748 15.519 8.279 1.00 94.94 207 THR A C 1
ATOM 1663 O O . THR A 1 207 ? 10.697 16.034 8.867 1.00 94.94 207 THR A O 1
ATOM 1666 N N . GLN A 1 208 ? 8.491 15.960 8.405 1.00 96.25 208 GLN A N 1
ATOM 1667 C CA . GLN A 1 208 ? 8.130 17.045 9.304 1.00 96.25 208 GLN A CA 1
ATOM 1668 C C . GLN A 1 208 ? 8.037 16.540 10.751 1.00 96.25 208 GLN A C 1
ATOM 1670 O O . GLN A 1 208 ? 7.260 15.617 11.022 1.00 96.25 208 GLN A O 1
ATOM 1675 N N . PRO A 1 209 ? 8.785 17.132 11.706 1.00 96.25 209 PRO A N 1
ATOM 1676 C CA . PRO A 1 209 ? 8.870 16.602 13.068 1.00 96.25 209 PRO A CA 1
ATOM 1677 C C . PRO A 1 209 ? 7.516 16.452 13.772 1.00 96.25 209 PRO A C 1
ATOM 1679 O O . PRO A 1 209 ? 7.232 15.387 14.316 1.00 96.25 209 PRO A O 1
ATOM 1682 N N . HIS A 1 210 ? 6.654 17.471 13.706 1.00 97.25 210 HIS A N 1
ATOM 1683 C CA . HIS A 1 210 ? 5.358 17.468 14.394 1.00 97.25 210 HIS A CA 1
ATOM 1684 C C . HIS A 1 210 ? 4.353 16.482 13.774 1.00 97.25 210 HIS A C 1
ATOM 1686 O O . HIS A 1 210 ? 3.580 15.864 14.503 1.00 97.25 210 HIS A O 1
ATOM 1692 N N . HIS A 1 211 ? 4.404 16.258 12.453 1.00 97.19 211 HIS A N 1
ATOM 1693 C CA . HIS A 1 211 ? 3.624 15.204 11.796 1.00 97.19 211 HIS A CA 1
ATOM 1694 C C . HIS A 1 211 ? 3.991 13.826 12.352 1.00 97.19 211 HIS A C 1
ATOM 1696 O O . HIS A 1 211 ? 3.127 13.053 12.767 1.00 97.19 211 HIS A O 1
ATOM 1702 N N . LYS A 1 212 ? 5.295 13.526 12.394 1.00 96.19 212 LYS A N 1
ATOM 1703 C CA . LYS A 1 212 ? 5.806 12.248 12.893 1.00 96.19 212 LYS A CA 1
ATOM 1704 C C . LYS A 1 212 ? 5.506 12.059 14.377 1.00 96.19 212 LYS A C 1
ATOM 1706 O O . LYS A 1 212 ? 5.089 10.973 14.767 1.00 96.19 212 LYS A O 1
ATOM 1711 N N . GLU A 1 213 ? 5.704 13.092 15.191 1.00 97.06 213 GLU A N 1
ATOM 1712 C CA . GLU A 1 213 ? 5.387 13.060 16.620 1.00 97.06 213 GLU A CA 1
ATOM 1713 C C . GLU A 1 213 ? 3.895 12.791 16.854 1.00 97.06 213 GLU A C 1
ATOM 1715 O O . GLU A 1 213 ? 3.556 11.861 17.584 1.00 97.06 213 GLU A O 1
ATOM 1720 N N . GLY A 1 214 ? 3.007 13.539 16.193 1.00 97.81 214 GLY A N 1
ATOM 1721 C CA . GLY A 1 214 ? 1.562 13.367 16.344 1.00 97.81 214 GLY A CA 1
ATOM 1722 C C . GLY A 1 214 ? 1.061 12.010 15.850 1.00 97.81 214 GLY A C 1
ATOM 1723 O O . GLY A 1 214 ? 0.239 11.364 16.497 1.00 97.81 214 GLY A O 1
ATOM 1724 N N . PHE A 1 215 ? 1.610 11.513 14.740 1.00 97.56 215 PHE A N 1
ATOM 1725 C CA . PHE A 1 215 ? 1.303 10.164 14.269 1.00 97.56 215 PHE A CA 1
ATOM 1726 C C . PHE A 1 215 ? 1.760 9.092 15.262 1.00 97.56 215 PHE A C 1
ATOM 1728 O O . PHE A 1 215 ? 1.026 8.140 15.508 1.00 97.56 215 PHE A O 1
ATOM 1735 N N . ILE A 1 216 ? 2.951 9.241 15.855 1.00 97.00 216 ILE A N 1
ATOM 1736 C CA . ILE A 1 216 ? 3.456 8.315 16.876 1.00 97.00 216 ILE A CA 1
ATOM 1737 C C . ILE A 1 216 ? 2.563 8.337 18.122 1.00 97.00 216 ILE A C 1
ATOM 1739 O O . ILE A 1 216 ? 2.194 7.265 18.589 1.00 97.00 216 ILE A O 1
ATOM 1743 N N . LYS A 1 217 ? 2.157 9.519 18.611 1.00 97.38 217 LYS A N 1
ATOM 1744 C CA . LYS A 1 217 ? 1.214 9.649 19.738 1.00 97.38 217 LYS A CA 1
ATOM 1745 C C . LYS A 1 217 ? -0.097 8.907 19.461 1.00 97.38 217 LYS A C 1
ATOM 1747 O O . LYS A 1 217 ? -0.562 8.147 20.306 1.00 97.38 217 LYS A O 1
ATOM 1752 N N . PHE A 1 218 ? -0.668 9.090 18.268 1.00 98.00 218 PHE A N 1
ATOM 1753 C CA . PHE A 1 218 ? -1.860 8.356 17.838 1.00 98.00 218 PHE A CA 1
ATOM 1754 C C . PHE A 1 218 ? -1.617 6.839 17.793 1.00 98.00 218 PHE A C 1
ATOM 1756 O O . PHE A 1 218 ? -2.409 6.074 18.340 1.00 98.00 218 PHE A O 1
ATOM 1763 N N . LEU A 1 219 ? -0.523 6.409 17.158 1.00 97.38 219 LEU A N 1
ATOM 1764 C CA . LEU A 1 219 ? -0.186 4.998 16.983 1.00 97.38 219 LEU A CA 1
ATOM 1765 C C . LEU A 1 219 ? -0.002 4.293 18.331 1.00 97.38 219 LEU A C 1
ATOM 1767 O O . LEU A 1 219 ? -0.516 3.194 18.514 1.00 97.38 219 LEU A O 1
ATOM 1771 N N . ASP A 1 220 ? 0.694 4.934 19.272 1.00 96.62 220 ASP A N 1
ATOM 1772 C CA . ASP A 1 220 ? 0.907 4.425 20.629 1.00 96.62 220 ASP A CA 1
ATOM 1773 C C . ASP A 1 220 ? -0.417 4.316 21.397 1.00 96.62 220 ASP A C 1
ATOM 1775 O O . ASP A 1 220 ? -0.663 3.306 22.056 1.00 96.62 220 ASP A O 1
ATOM 1779 N N . ALA A 1 221 ? -1.304 5.308 21.256 1.00 97.69 221 ALA A N 1
ATOM 1780 C CA . ALA A 1 221 ? -2.616 5.290 21.894 1.00 97.69 221 ALA A CA 1
ATOM 1781 C C . ALA A 1 221 ? -3.476 4.110 21.417 1.00 97.69 221 ALA A C 1
ATOM 1783 O O . ALA A 1 221 ? -4.038 3.395 22.245 1.00 97.69 221 ALA A O 1
ATOM 1784 N N . ILE A 1 222 ? -3.554 3.867 20.102 1.00 97.88 222 ILE A N 1
ATOM 1785 C CA . ILE A 1 222 ? -4.357 2.755 19.573 1.00 97.88 222 ILE A CA 1
ATOM 1786 C C . ILE A 1 222 ? -3.689 1.390 19.781 1.00 97.88 222 ILE A C 1
ATOM 1788 O O . ILE A 1 222 ? -4.386 0.395 19.939 1.00 97.88 222 ILE A O 1
ATOM 1792 N N . ASN A 1 223 ? -2.353 1.319 19.812 1.00 96.94 223 ASN A N 1
ATOM 1793 C CA . ASN A 1 223 ? -1.631 0.066 20.041 1.00 96.94 223 ASN A CA 1
ATOM 1794 C C . ASN A 1 223 ? -1.773 -0.433 21.489 1.00 96.94 223 ASN A C 1
ATOM 1796 O O . ASN A 1 223 ? -1.690 -1.633 21.727 1.00 96.94 223 ASN A O 1
ATOM 1800 N N . ALA A 1 224 ? -2.047 0.466 22.438 1.00 97.00 224 ALA A N 1
ATOM 1801 C CA . ALA A 1 224 ? -2.368 0.114 23.819 1.00 97.00 224 ALA A CA 1
ATOM 1802 C C . ALA A 1 224 ? -3.795 -0.451 24.003 1.00 97.00 224 ALA A C 1
ATOM 1804 O O . ALA A 1 224 ? -4.127 -0.934 25.087 1.00 97.00 224 ALA A O 1
ATOM 1805 N N . MET A 1 225 ? -4.655 -0.388 22.979 1.00 97.81 225 MET A N 1
ATOM 1806 C CA . MET A 1 225 ? -6.030 -0.888 23.056 1.00 97.81 225 MET A CA 1
ATOM 1807 C C . MET A 1 225 ? -6.069 -2.408 22.796 1.00 97.81 225 MET A C 1
ATOM 1809 O O . MET A 1 225 ? -5.595 -2.860 21.753 1.00 97.81 225 MET A O 1
ATOM 1813 N N . PRO A 1 226 ? -6.663 -3.222 23.692 1.00 96.69 226 PRO A N 1
ATOM 1814 C CA . PRO A 1 226 ? -6.571 -4.687 23.626 1.00 96.69 226 PRO A CA 1
ATOM 1815 C C . PRO A 1 226 ? -7.368 -5.320 22.475 1.00 96.69 226 PRO A C 1
ATOM 1817 O O . PRO A 1 226 ? -7.183 -6.496 22.164 1.00 96.69 226 PRO A O 1
ATOM 1820 N N . ASP A 1 227 ? -8.275 -4.569 21.855 1.00 97.50 227 ASP A N 1
ATOM 1821 C CA . ASP A 1 227 ? -9.139 -5.005 20.760 1.00 97.50 227 ASP A CA 1
ATOM 1822 C C . ASP A 1 227 ? -8.822 -4.310 19.424 1.00 97.50 227 ASP A C 1
ATOM 1824 O O . ASP A 1 227 ? -9.598 -4.425 18.471 1.00 97.50 227 ASP A O 1
ATOM 1828 N N . VAL A 1 228 ? -7.672 -3.632 19.329 1.00 98.25 228 VAL A N 1
ATOM 1829 C CA . VAL A 1 228 ? -7.181 -2.990 18.102 1.00 98.25 228 VAL A CA 1
ATOM 1830 C C . VAL A 1 228 ? -5.973 -3.743 17.552 1.00 98.25 228 VAL A C 1
ATOM 1832 O O . VAL A 1 228 ? -5.064 -4.130 18.281 1.00 98.25 228 VAL A O 1
ATOM 1835 N N . TR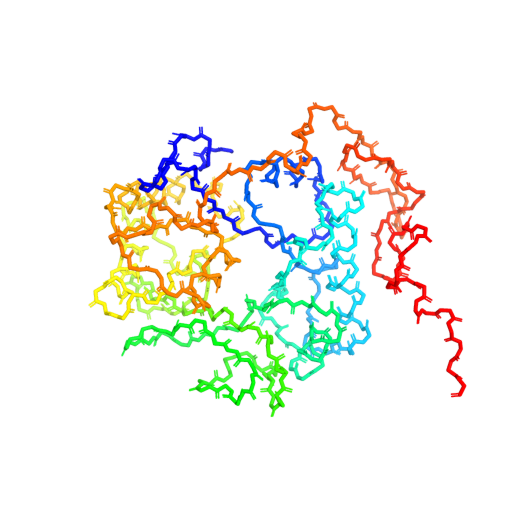P A 1 229 ? -5.974 -3.938 16.233 1.00 98.38 229 TRP A N 1
ATOM 1836 C CA . TRP A 1 229 ? -4.954 -4.680 15.499 1.00 98.38 229 TRP A CA 1
ATOM 1837 C C . TRP A 1 229 ? -4.428 -3.834 14.343 1.00 98.38 229 TRP A C 1
ATOM 1839 O O . TRP A 1 229 ? -5.201 -3.345 13.519 1.00 98.38 229 TRP A O 1
ATOM 1849 N N . ILE A 1 230 ? -3.109 -3.676 14.275 1.00 98.50 230 ILE A N 1
ATOM 1850 C CA . ILE A 1 230 ? -2.405 -2.944 13.221 1.00 98.50 230 ILE A CA 1
ATOM 1851 C C . ILE A 1 230 ? -1.767 -3.982 12.300 1.00 98.50 230 ILE A C 1
ATOM 1853 O O . ILE A 1 230 ? -0.756 -4.605 12.639 1.00 98.50 230 ILE A O 1
ATOM 1857 N N . VAL A 1 231 ? -2.421 -4.205 11.163 1.00 98.44 231 VAL A N 1
ATOM 1858 C CA . VAL A 1 231 ? -2.150 -5.320 10.250 1.00 98.44 231 VAL A CA 1
ATOM 1859 C C . VAL A 1 231 ? -2.031 -4.850 8.801 1.00 98.44 231 VAL A C 1
ATOM 1861 O O . VAL A 1 231 ? -2.423 -3.737 8.447 1.00 98.44 231 VAL A O 1
ATOM 1864 N N . THR A 1 232 ? -1.510 -5.720 7.939 1.00 98.75 232 THR A N 1
ATOM 1865 C CA . THR A 1 232 ? -1.495 -5.509 6.482 1.00 98.75 232 THR A CA 1
ATOM 1866 C C . THR A 1 232 ? -2.901 -5.596 5.870 1.00 98.75 232 THR A C 1
ATOM 1868 O O . THR A 1 232 ? -3.818 -6.176 6.458 1.00 98.75 232 THR A O 1
ATOM 1871 N N . ASN A 1 233 ? -3.079 -5.076 4.652 1.00 98.75 233 ASN A N 1
ATOM 1872 C CA . ASN A 1 233 ? -4.334 -5.230 3.909 1.00 98.75 233 ASN A CA 1
ATOM 1873 C C . ASN A 1 233 ? -4.633 -6.699 3.606 1.00 98.75 233 ASN A C 1
ATOM 1875 O O . ASN A 1 233 ? -5.785 -7.116 3.727 1.00 98.75 233 ASN A O 1
ATOM 1879 N N . TRP A 1 234 ? -3.618 -7.503 3.271 1.00 98.56 234 TRP A N 1
ATOM 1880 C CA . TRP A 1 234 ? -3.827 -8.936 3.072 1.00 98.56 234 TRP A CA 1
ATOM 1881 C C . TRP A 1 234 ? -4.344 -9.631 4.336 1.00 98.56 234 TRP A C 1
ATOM 1883 O O . TRP A 1 234 ? -5.338 -10.352 4.270 1.00 98.56 234 TRP A O 1
ATOM 1893 N N . GLN A 1 235 ? -3.748 -9.353 5.496 1.00 98.69 235 GLN A N 1
ATOM 1894 C CA . GLN A 1 235 ? -4.222 -9.881 6.778 1.00 98.69 235 GLN A CA 1
ATOM 1895 C C . GLN A 1 235 ? -5.660 -9.437 7.077 1.00 98.69 235 GLN A C 1
ATOM 1897 O O . GLN A 1 235 ? -6.499 -10.269 7.427 1.00 98.69 235 GLN A O 1
ATOM 1902 N N . ALA A 1 236 ? -5.980 -8.155 6.879 1.00 98.56 236 ALA A N 1
ATOM 1903 C CA . ALA A 1 236 ? -7.343 -7.654 7.049 1.00 98.56 236 ALA A CA 1
ATOM 1904 C C . ALA A 1 236 ? -8.344 -8.401 6.147 1.00 98.56 236 ALA A C 1
ATOM 1906 O O . ALA A 1 236 ? -9.402 -8.816 6.615 1.00 98.56 236 ALA A O 1
ATOM 1907 N N . LEU A 1 237 ? -8.000 -8.651 4.879 1.00 98.75 237 LEU A N 1
ATOM 1908 C CA . LEU A 1 237 ? -8.840 -9.432 3.964 1.00 98.75 237 LEU A CA 1
ATOM 1909 C C . LEU A 1 237 ? -8.962 -10.904 4.375 1.00 98.75 237 LEU A C 1
ATOM 1911 O O . LEU A 1 237 ? -10.034 -11.486 4.226 1.00 98.75 237 LEU A O 1
ATOM 1915 N N . GLN A 1 238 ? -7.906 -11.517 4.913 1.00 98.62 238 GLN A N 1
ATOM 1916 C CA . GLN A 1 238 ? -7.988 -12.874 5.463 1.00 98.62 238 GLN A CA 1
ATOM 1917 C C . GLN A 1 238 ? -8.978 -12.941 6.631 1.00 98.62 238 GLN A C 1
ATOM 1919 O O . GLN A 1 238 ? -9.757 -13.888 6.695 1.00 98.62 238 GLN A O 1
ATOM 1924 N N . TRP A 1 239 ? -9.012 -11.921 7.493 1.00 98.62 239 TRP A N 1
ATOM 1925 C CA . TRP A 1 239 ? -10.026 -11.818 8.544 1.00 98.62 239 TRP A CA 1
ATOM 1926 C C . TRP A 1 239 ? -11.434 -11.616 7.974 1.00 98.62 239 TRP A C 1
ATOM 1928 O O . TRP A 1 239 ? -12.367 -12.259 8.433 1.00 98.62 239 TRP A O 1
ATOM 1938 N N . VAL A 1 240 ? -11.612 -10.784 6.941 1.00 98.31 240 VAL A N 1
ATOM 1939 C CA . VAL A 1 240 ? -12.935 -10.607 6.304 1.00 98.31 240 VAL A CA 1
ATOM 1940 C C . VAL A 1 240 ? -13.450 -11.923 5.704 1.00 98.31 240 VAL A C 1
ATOM 1942 O O . VAL A 1 240 ? -14.651 -12.183 5.722 1.00 98.31 240 VAL A O 1
ATOM 1945 N N . ARG A 1 241 ? -12.549 -12.773 5.196 1.00 97.75 241 ARG A N 1
ATOM 1946 C CA . ARG A 1 241 ? -12.883 -14.097 4.648 1.00 97.75 241 ARG A CA 1
ATOM 1947 C C . ARG A 1 241 ? -13.213 -15.143 5.714 1.00 97.75 241 ARG A C 1
ATOM 1949 O O . ARG A 1 241 ? -13.968 -16.061 5.412 1.00 97.75 241 ARG A O 1
ATOM 1956 N N . ASP A 1 242 ? -12.648 -15.017 6.910 1.00 98.00 242 ASP A N 1
ATOM 1957 C CA . ASP A 1 242 ? -12.904 -15.898 8.055 1.00 98.00 242 ASP A CA 1
ATOM 1958 C C . ASP A 1 242 ? -13.008 -15.074 9.355 1.00 98.00 242 ASP A C 1
ATOM 1960 O O . ASP A 1 242 ? -12.049 -15.004 10.140 1.00 98.00 242 ASP A O 1
ATOM 1964 N N . PRO A 1 243 ? -14.147 -14.378 9.571 1.00 97.81 243 PRO A N 1
ATOM 1965 C CA . PRO A 1 243 ? -14.303 -13.462 10.692 1.00 97.81 243 PRO A CA 1
ATOM 1966 C C . PRO A 1 243 ? -14.086 -14.164 12.030 1.00 97.81 243 PRO A C 1
ATOM 1968 O O . PRO A 1 243 ? -14.880 -14.992 12.481 1.00 97.81 243 PRO A O 1
ATOM 1971 N N . THR A 1 244 ? -12.997 -13.793 12.698 1.00 97.88 244 THR A N 1
ATOM 1972 C CA . THR A 1 244 ? -12.591 -14.396 13.966 1.00 97.88 244 THR A CA 1
ATOM 1973 C C . THR A 1 244 ? -12.865 -13.427 15.120 1.00 97.88 244 THR A C 1
ATOM 1975 O O . THR A 1 244 ? -12.364 -12.300 15.093 1.00 97.88 244 THR A O 1
ATOM 1978 N N . PRO A 1 245 ? -13.645 -13.820 16.148 1.00 97.00 245 PRO A N 1
ATOM 1979 C CA . PRO A 1 245 ? -13.960 -12.947 17.277 1.00 97.00 245 PRO A CA 1
ATOM 1980 C C . PRO A 1 245 ? -12.722 -12.662 18.135 1.00 97.00 245 PRO A C 1
ATOM 1982 O O . PRO A 1 245 ? -11.797 -13.474 18.197 1.00 97.00 245 PRO A O 1
ATOM 1985 N N . THR A 1 246 ? -12.740 -11.550 18.874 1.00 95.00 246 THR A N 1
ATOM 1986 C CA . THR A 1 246 ? -11.637 -11.117 19.756 1.00 95.00 246 THR A CA 1
ATOM 1987 C C . THR A 1 246 ? -11.231 -12.164 20.796 1.00 95.00 246 THR A C 1
ATOM 1989 O O . THR A 1 246 ? -10.067 -12.238 21.168 1.00 95.00 246 THR A O 1
ATOM 1992 N N . SER A 1 247 ? -12.143 -13.044 21.213 1.00 96.25 247 SER A N 1
ATOM 1993 C CA . SER A 1 247 ? -11.840 -14.156 22.125 1.00 96.25 247 SER A CA 1
ATOM 1994 C C . SER A 1 247 ? -10.922 -15.232 21.529 1.00 96.25 247 SER A C 1
ATOM 1996 O O . SER A 1 247 ? -10.308 -15.987 22.278 1.00 96.25 247 SER A O 1
ATOM 1998 N N . ARG A 1 248 ? -10.826 -15.325 20.194 1.00 97.00 248 ARG A N 1
ATOM 1999 C CA . ARG A 1 248 ? -10.007 -16.320 19.474 1.00 97.00 248 ARG A CA 1
ATOM 2000 C C . ARG A 1 248 ? -8.953 -15.698 18.558 1.00 97.00 248 ARG A C 1
ATOM 2002 O O . ARG A 1 248 ? -8.104 -16.416 18.044 1.00 97.00 248 ARG A O 1
ATOM 2009 N N . ILE A 1 249 ? -8.981 -14.381 18.351 1.00 97.44 249 ILE A N 1
ATOM 2010 C CA . ILE A 1 249 ? -8.124 -13.707 17.366 1.00 97.44 249 ILE A CA 1
ATOM 2011 C C . ILE A 1 249 ? -6.625 -13.860 17.672 1.00 97.44 249 ILE A C 1
ATOM 2013 O O . ILE A 1 249 ? -5.815 -13.901 16.752 1.00 97.44 249 ILE A O 1
ATOM 2017 N N . ASN A 1 250 ? -6.251 -14.049 18.942 1.00 97.12 250 ASN A N 1
ATOM 2018 C CA . ASN A 1 250 ? -4.853 -14.250 19.330 1.00 97.12 250 ASN A CA 1
ATOM 2019 C C . ASN A 1 250 ? -4.222 -15.507 18.709 1.00 97.12 250 ASN A C 1
ATOM 2021 O O . ASN A 1 250 ? -3.013 -15.523 18.491 1.00 97.12 250 ASN A O 1
ATOM 2025 N N . SER A 1 251 ? -5.016 -16.537 18.394 1.00 96.94 251 SER A N 1
ATOM 2026 C CA . SER A 1 251 ? -4.563 -17.763 17.718 1.00 96.94 251 SER A CA 1
ATOM 2027 C C . SER A 1 251 ? -4.925 -17.809 16.229 1.00 96.94 251 SER A C 1
ATOM 2029 O O . SER A 1 251 ? -4.691 -18.826 15.568 1.00 96.94 251 SER A O 1
ATOM 2031 N N . PHE A 1 252 ? -5.469 -16.716 15.678 1.00 98.19 252 PHE A N 1
ATOM 2032 C CA . PHE A 1 252 ? -5.802 -16.616 14.262 1.00 98.19 252 PHE A CA 1
ATOM 2033 C C . PHE A 1 252 ? -4.525 -16.711 13.429 1.00 98.19 252 PHE A C 1
ATOM 2035 O O . PHE A 1 252 ? -3.649 -15.847 13.511 1.00 98.19 252 PHE A O 1
ATOM 2042 N N . GLN A 1 253 ? -4.407 -17.790 12.653 1.00 97.62 253 GLN A N 1
ATOM 2043 C CA . GLN A 1 253 ? -3.178 -18.136 11.934 1.00 97.62 253 GLN A CA 1
ATOM 2044 C C . GLN A 1 253 ? -2.678 -17.015 11.007 1.00 97.62 253 GLN A C 1
ATOM 2046 O O . GLN A 1 253 ? -1.494 -16.694 11.075 1.00 97.62 253 GLN A O 1
ATOM 2051 N N . PRO A 1 254 ? -3.536 -16.328 10.223 1.00 97.56 254 PRO A N 1
ATOM 2052 C CA . PRO A 1 254 ? -3.106 -15.194 9.401 1.00 97.56 254 PRO A CA 1
ATOM 2053 C C . PRO A 1 254 ? -2.449 -14.029 10.155 1.00 97.56 254 PRO A C 1
ATOM 2055 O O . PRO A 1 254 ? -1.724 -13.242 9.549 1.00 97.56 254 PRO A O 1
ATOM 2058 N N . PHE A 1 255 ? -2.717 -13.874 11.456 1.00 97.94 255 PHE A N 1
ATOM 2059 C CA . PHE A 1 255 ? -2.152 -12.797 12.279 1.00 97.94 255 PHE A CA 1
ATOM 2060 C C . PHE A 1 255 ? -0.885 -13.222 13.034 1.00 97.94 255 PHE A C 1
ATOM 2062 O O . PHE A 1 255 ? -0.294 -12.403 13.739 1.00 97.94 255 PHE A O 1
ATOM 2069 N N . GLN A 1 256 ? -0.454 -14.478 12.894 1.00 97.69 256 GLN A N 1
ATOM 2070 C CA . GLN A 1 256 ? 0.820 -14.937 13.443 1.00 97.69 256 GLN A CA 1
ATOM 2071 C C . GLN A 1 256 ? 1.995 -14.403 12.613 1.00 97.69 256 GLN A C 1
ATOM 2073 O O . GLN A 1 256 ? 1.853 -14.073 11.436 1.00 97.69 256 GLN A O 1
ATOM 2078 N N . CYS A 1 257 ? 3.163 -14.318 13.242 1.00 96.31 257 CYS A N 1
ATOM 2079 C CA . CYS A 1 257 ? 4.364 -13.675 12.709 1.00 96.31 257 CYS A CA 1
ATOM 2080 C C . CYS A 1 257 ? 5.498 -14.673 12.423 1.00 96.31 257 CYS A C 1
ATOM 2082 O O . CYS A 1 257 ? 6.671 -14.371 12.641 1.00 96.31 257 CYS A O 1
ATOM 2084 N N . ASP A 1 258 ? 5.151 -15.867 11.935 1.00 95.69 258 ASP A N 1
ATOM 2085 C CA . ASP A 1 258 ? 6.138 -16.787 11.373 1.00 95.69 258 ASP A CA 1
ATOM 2086 C C . ASP A 1 258 ? 6.471 -16.374 9.933 1.00 95.69 258 ASP A C 1
ATOM 2088 O O . ASP A 1 258 ? 5.658 -16.511 9.018 1.00 95.69 258 ASP A O 1
ATOM 2092 N N . TYR A 1 259 ? 7.679 -15.843 9.755 1.00 95.75 259 TYR A N 1
ATOM 2093 C CA . TYR A 1 259 ? 8.234 -15.425 8.466 1.00 95.75 259 TYR A CA 1
ATOM 2094 C C . TYR A 1 259 ? 9.479 -16.236 8.093 1.00 95.75 259 TYR A C 1
ATOM 2096 O O . TYR A 1 259 ? 10.315 -15.779 7.313 1.00 95.75 259 TYR A O 1
ATOM 2104 N N . SER A 1 260 ? 9.634 -17.434 8.665 1.00 95.25 260 SER A N 1
ATOM 2105 C CA . SER A 1 260 ? 10.787 -18.315 8.427 1.00 95.25 260 SER A CA 1
ATOM 2106 C C . SER A 1 260 ? 10.958 -18.716 6.959 1.00 95.25 260 SER A C 1
ATOM 2108 O O . SER A 1 260 ? 12.062 -19.049 6.526 1.00 95.25 260 SER A O 1
ATOM 2110 N N . ASP A 1 261 ? 9.881 -18.645 6.180 1.00 96.00 261 ASP A N 1
ATOM 2111 C CA . ASP A 1 261 ? 9.846 -18.954 4.759 1.00 96.00 261 ASP A CA 1
ATOM 2112 C C . ASP A 1 261 ? 10.221 -17.759 3.855 1.00 96.00 261 ASP A C 1
ATOM 2114 O O . ASP A 1 261 ? 10.331 -17.938 2.637 1.00 96.00 261 ASP A O 1
ATOM 2118 N N . ARG A 1 262 ? 10.402 -16.553 4.411 1.00 97.19 262 ARG A N 1
ATOM 2119 C CA . ARG A 1 262 ? 10.802 -15.323 3.702 1.00 97.19 262 ARG A CA 1
ATOM 2120 C C . ARG A 1 262 ? 12.334 -15.202 3.621 1.00 97.19 262 ARG A C 1
ATOM 2122 O O . ARG A 1 262 ? 13.050 -15.821 4.411 1.00 97.19 262 ARG A O 1
ATOM 2129 N N . PRO A 1 263 ? 12.894 -14.424 2.671 1.00 97.06 263 PRO A N 1
ATOM 2130 C CA . PRO A 1 263 ? 14.329 -14.162 2.658 1.00 97.06 263 PRO A CA 1
ATOM 2131 C C . PRO A 1 263 ? 14.759 -13.453 3.945 1.00 97.06 263 PRO A C 1
ATOM 2133 O O . PRO A 1 263 ? 14.011 -12.676 4.532 1.00 97.06 263 PRO A O 1
ATOM 2136 N N . LYS A 1 264 ? 16.013 -13.658 4.344 1.00 96.81 264 LYS A N 1
ATOM 2137 C CA . LYS A 1 264 ? 16.620 -12.871 5.422 1.00 96.81 264 LYS A CA 1
ATOM 2138 C C . LYS A 1 264 ? 16.786 -11.410 4.994 1.00 96.81 264 LYS A C 1
ATOM 2140 O O . LYS A 1 264 ? 16.866 -11.110 3.799 1.00 96.81 264 LYS A O 1
ATOM 2145 N N . ARG A 1 265 ? 16.930 -10.513 5.974 1.00 96.56 265 ARG A N 1
ATOM 2146 C CA . ARG A 1 265 ? 17.315 -9.115 5.730 1.00 96.56 265 ARG A CA 1
ATOM 2147 C C . ARG A 1 265 ? 18.581 -9.027 4.867 1.00 96.56 265 ARG A C 1
ATOM 2149 O O . ARG A 1 265 ? 19.536 -9.790 5.031 1.00 96.56 265 ARG A O 1
ATOM 2156 N N . CYS A 1 266 ? 18.567 -8.085 3.935 1.00 96.88 266 CYS A N 1
ATOM 2157 C CA . CYS A 1 266 ? 19.675 -7.722 3.073 1.00 96.88 266 CYS A CA 1
ATOM 2158 C C . CYS A 1 266 ? 20.646 -6.793 3.816 1.00 96.88 266 CYS A C 1
ATOM 2160 O O . CYS A 1 266 ? 20.408 -5.592 3.932 1.00 96.88 266 CYS A O 1
ATOM 2162 N N . ASN A 1 267 ? 21.762 -7.350 4.294 1.00 95.25 267 ASN A N 1
ATOM 2163 C CA . ASN A 1 267 ? 22.787 -6.585 5.017 1.00 95.25 267 ASN A CA 1
ATOM 2164 C C . ASN A 1 267 ? 23.889 -6.024 4.101 1.00 95.25 267 ASN A C 1
ATOM 2166 O O . ASN A 1 267 ? 24.534 -5.045 4.455 1.00 95.25 267 ASN A O 1
ATOM 2170 N N . ASN A 1 268 ? 24.103 -6.631 2.927 1.00 95.94 268 ASN A N 1
ATOM 2171 C CA . ASN A 1 268 ? 25.172 -6.267 1.991 1.00 95.94 268 ASN A CA 1
ATOM 2172 C C . ASN A 1 268 ? 24.602 -6.051 0.577 1.00 95.94 268 ASN A C 1
ATOM 2174 O O . ASN A 1 268 ? 24.740 -6.928 -0.281 1.00 95.94 268 ASN A O 1
ATOM 2178 N N . PRO A 1 269 ? 23.913 -4.923 0.328 1.00 97.19 269 PRO A N 1
ATOM 2179 C CA . PRO A 1 269 ? 23.324 -4.648 -0.974 1.00 97.19 269 PRO A CA 1
ATOM 2180 C C . PRO A 1 269 ? 24.385 -4.304 -2.022 1.00 97.19 269 PRO A C 1
ATOM 2182 O O . PRO A 1 269 ? 25.345 -3.580 -1.757 1.00 97.19 269 PRO A O 1
ATOM 2185 N N . LYS A 1 270 ? 24.168 -4.772 -3.251 1.00 97.44 270 LYS A N 1
ATOM 2186 C CA . LYS A 1 270 ? 24.919 -4.354 -4.439 1.00 97.44 270 LYS A CA 1
ATOM 2187 C C . LYS A 1 270 ? 24.302 -3.081 -5.005 1.00 97.44 270 LYS A C 1
ATOM 2189 O O . LYS A 1 270 ? 23.087 -2.903 -4.945 1.00 97.44 270 LYS A O 1
ATOM 2194 N N . VAL A 1 271 ? 25.135 -2.226 -5.593 1.00 97.50 271 VAL A N 1
ATOM 2195 C CA . VAL A 1 271 ? 24.693 -1.076 -6.392 1.00 97.50 271 VAL A CA 1
ATOM 2196 C C . VAL A 1 271 ? 24.876 -1.427 -7.864 1.00 97.50 271 VAL A C 1
ATOM 2198 O O . VAL A 1 271 ? 26.000 -1.602 -8.328 1.00 97.50 271 VAL A O 1
ATOM 2201 N N . CYS A 1 272 ? 23.773 -1.550 -8.591 1.00 96.38 272 CYS A N 1
ATOM 2202 C CA . CYS A 1 272 ? 23.756 -1.827 -10.019 1.00 96.38 272 CYS A CA 1
ATOM 2203 C C . CYS A 1 272 ? 23.708 -0.505 -10.794 1.00 96.38 272 CYS A C 1
ATOM 2205 O O . CYS A 1 272 ? 22.772 0.279 -10.623 1.00 96.38 272 CYS A O 1
ATOM 2207 N N . ASN A 1 273 ? 24.704 -0.276 -11.651 1.00 95.62 273 ASN A N 1
ATOM 2208 C CA . ASN A 1 273 ? 24.779 0.884 -12.540 1.00 95.62 273 ASN A CA 1
ATOM 2209 C C . ASN A 1 273 ? 24.179 0.500 -13.891 1.00 95.62 273 ASN A C 1
ATOM 2211 O O . ASN A 1 273 ? 24.804 -0.229 -14.658 1.00 95.62 273 ASN A O 1
ATOM 2215 N N . LEU A 1 274 ? 22.958 0.951 -14.162 1.00 94.44 274 LEU A N 1
ATOM 2216 C CA . LEU A 1 274 ? 22.141 0.443 -15.260 1.00 94.44 274 LEU A CA 1
ATOM 2217 C C . LEU A 1 274 ? 21.803 1.561 -16.242 1.00 94.44 274 LEU A C 1
ATOM 2219 O O . LEU A 1 274 ? 21.405 2.653 -15.841 1.00 94.44 274 LEU A O 1
ATOM 2223 N N . TRP A 1 275 ? 21.940 1.305 -17.540 1.00 89.44 275 TRP A N 1
ATOM 2224 C CA . TRP A 1 275 ? 21.586 2.289 -18.562 1.00 89.44 275 TRP A CA 1
ATOM 2225 C C . TRP A 1 275 ? 20.064 2.368 -18.753 1.00 89.44 275 TRP A C 1
ATOM 2227 O O . TRP A 1 275 ? 19.403 1.339 -18.920 1.00 89.44 275 TRP A O 1
ATOM 2237 N N . HIS A 1 276 ? 19.502 3.581 -18.764 1.00 88.56 276 HIS A N 1
ATOM 2238 C CA . HIS A 1 276 ? 18.091 3.822 -19.067 1.00 88.56 276 HIS A CA 1
ATOM 2239 C C . HIS A 1 276 ? 17.884 5.131 -19.836 1.00 88.56 276 HIS A C 1
ATOM 2241 O O . HIS A 1 276 ? 18.172 6.219 -19.336 1.00 88.56 276 HIS A O 1
ATOM 2247 N N . LYS A 1 277 ? 17.298 5.041 -21.038 1.00 85.31 277 LYS A N 1
ATOM 2248 C CA . LYS A 1 277 ? 17.058 6.189 -21.930 1.00 85.31 277 LYS A CA 1
ATOM 2249 C C . LYS A 1 277 ? 18.346 6.998 -22.151 1.00 85.31 277 LYS A C 1
ATOM 2251 O O . LYS A 1 277 ? 19.243 6.523 -22.839 1.00 85.31 277 LYS A O 1
ATOM 2256 N N . SER A 1 278 ? 18.419 8.200 -21.582 1.00 82.62 278 SER A N 1
ATOM 2257 C CA . SER A 1 278 ? 19.500 9.169 -21.762 1.00 82.62 278 SER A CA 1
ATOM 2258 C C . SER A 1 278 ? 20.540 9.170 -20.638 1.00 82.62 278 SER A C 1
ATOM 2260 O O . SER A 1 278 ? 21.421 10.026 -20.651 1.00 82.62 278 SER A O 1
ATOM 2262 N N . GLY A 1 279 ? 20.469 8.259 -19.659 1.00 86.81 279 GLY A N 1
ATOM 2263 C CA . GLY A 1 279 ? 21.458 8.245 -18.583 1.00 86.81 279 GLY A CA 1
ATOM 2264 C C . GLY A 1 279 ? 21.489 6.990 -17.721 1.00 86.81 279 GLY A C 1
ATOM 2265 O O . GLY A 1 279 ? 20.678 6.075 -17.852 1.00 86.81 279 GLY A O 1
ATOM 2266 N N . VAL A 1 280 ? 22.457 6.969 -16.808 1.00 90.31 280 VAL A N 1
ATOM 2267 C CA . VAL A 1 280 ? 22.614 5.899 -15.821 1.00 90.31 280 VAL A CA 1
ATOM 2268 C C . VAL A 1 280 ? 21.570 6.056 -14.714 1.00 90.31 280 VAL A C 1
ATOM 2270 O O . VAL A 1 280 ? 21.274 7.161 -14.247 1.00 90.31 280 VAL A O 1
ATOM 2273 N N . ARG A 1 281 ? 21.005 4.929 -14.293 1.00 93.44 281 ARG A N 1
ATOM 2274 C CA . ARG A 1 281 ? 20.162 4.774 -13.112 1.00 93.44 281 ARG A CA 1
ATOM 2275 C C . ARG A 1 281 ? 20.847 3.818 -12.145 1.00 93.44 281 ARG A C 1
ATOM 2277 O O . ARG A 1 281 ? 21.437 2.819 -12.554 1.00 93.44 281 ARG A O 1
ATOM 2284 N N . TYR A 1 282 ? 20.756 4.137 -10.861 1.00 93.06 282 TYR A N 1
ATOM 2285 C CA . TYR A 1 282 ? 21.278 3.300 -9.790 1.00 93.06 282 TYR A CA 1
ATOM 2286 C C . TYR A 1 282 ? 20.142 2.461 -9.217 1.00 93.06 282 TYR A C 1
ATOM 2288 O O . TYR A 1 282 ? 19.089 3.000 -8.878 1.00 93.06 282 TYR A O 1
ATOM 2296 N N . MET A 1 283 ? 20.360 1.156 -9.086 1.00 95.75 283 MET A N 1
ATOM 2297 C CA . MET A 1 283 ? 19.422 0.251 -8.424 1.00 95.75 283 MET A CA 1
ATOM 2298 C C . MET A 1 283 ? 20.159 -0.543 -7.352 1.00 95.75 283 MET A C 1
ATOM 2300 O O . MET A 1 283 ? 21.171 -1.179 -7.637 1.00 95.75 283 MET A O 1
ATOM 2304 N N . LYS A 1 284 ? 19.663 -0.503 -6.115 1.00 97.69 284 LYS A N 1
ATOM 2305 C CA . LYS A 1 284 ? 20.228 -1.271 -5.001 1.00 97.69 284 LYS A CA 1
ATOM 2306 C C . LYS A 1 284 ? 19.443 -2.551 -4.780 1.00 97.69 284 LYS A C 1
ATOM 2308 O O . LYS A 1 284 ? 18.219 -2.504 -4.740 1.00 97.69 284 LYS A O 1
ATOM 2313 N N . THR A 1 285 ? 20.132 -3.681 -4.636 1.00 98.00 285 THR A N 1
ATOM 2314 C CA . THR A 1 285 ? 19.500 -4.992 -4.418 1.00 98.00 285 THR A CA 1
ATOM 2315 C C . THR A 1 285 ? 20.476 -6.003 -3.802 1.00 98.00 285 THR A C 1
ATOM 2317 O O . THR A 1 285 ? 21.687 -5.895 -3.985 1.00 98.00 285 THR A O 1
ATOM 2320 N N . CYS A 1 286 ? 19.961 -7.004 -3.080 1.00 97.50 286 CYS A N 1
ATOM 2321 C CA . CYS A 1 286 ? 20.730 -8.197 -2.693 1.00 97.50 286 CYS A CA 1
ATOM 2322 C C . CYS A 1 286 ? 20.740 -9.298 -3.768 1.00 97.50 286 CYS A C 1
ATOM 2324 O O . CYS A 1 286 ? 21.443 -10.298 -3.627 1.00 97.50 286 CYS A O 1
ATOM 2326 N N . GLN A 1 287 ? 19.968 -9.120 -4.835 1.00 96.50 287 GLN A N 1
ATOM 2327 C CA . GLN A 1 287 ? 19.845 -10.057 -5.944 1.00 96.50 287 GLN A CA 1
ATOM 2328 C C . GLN A 1 287 ? 20.944 -9.792 -6.994 1.00 96.50 287 GLN A C 1
ATOM 2330 O O . GLN A 1 287 ? 21.699 -8.815 -6.887 1.00 96.50 287 GLN A O 1
ATOM 2335 N N . PRO A 1 288 ? 21.126 -10.670 -7.996 1.00 95.56 288 PRO A N 1
ATOM 2336 C CA . PRO A 1 288 ? 21.996 -10.377 -9.132 1.00 95.56 288 PRO A CA 1
ATOM 2337 C C . PRO A 1 288 ? 21.579 -9.081 -9.843 1.00 95.56 288 PRO A C 1
ATOM 2339 O O . PRO A 1 288 ? 20.390 -8.819 -10.020 1.00 95.56 288 PRO A O 1
ATOM 2342 N N . CYS A 1 289 ? 22.558 -8.271 -10.256 1.00 95.50 289 CYS A N 1
ATOM 2343 C CA . CYS A 1 289 ? 22.270 -7.084 -11.054 1.00 95.50 289 CYS A CA 1
ATOM 2344 C C . CYS A 1 289 ? 21.741 -7.496 -12.434 1.00 95.50 289 CYS A C 1
ATOM 2346 O O . CYS A 1 289 ? 22.328 -8.393 -13.043 1.00 95.50 289 CYS A O 1
ATOM 2348 N N . PRO A 1 290 ? 20.673 -6.856 -12.938 1.00 94.69 290 PRO A N 1
ATOM 2349 C CA . PRO A 1 290 ? 20.232 -7.070 -14.309 1.00 94.69 290 PRO A CA 1
ATOM 2350 C C . PRO A 1 290 ? 21.178 -6.406 -15.312 1.00 94.69 290 PRO A C 1
ATOM 2352 O O . PRO A 1 290 ? 21.948 -5.515 -14.959 1.00 94.69 290 PRO A O 1
ATOM 2355 N N . ASP A 1 291 ? 21.068 -6.800 -16.580 1.00 91.56 291 ASP A N 1
ATOM 2356 C CA . ASP A 1 291 ? 21.871 -6.229 -17.673 1.00 91.56 291 ASP A CA 1
ATOM 2357 C C . ASP A 1 291 ? 21.359 -4.845 -18.126 1.00 91.56 291 ASP A C 1
ATOM 2359 O O . ASP A 1 291 ? 22.077 -4.065 -18.750 1.00 91.56 291 ASP A O 1
ATOM 2363 N N . ILE A 1 292 ? 20.098 -4.528 -17.819 1.00 92.75 292 ILE A N 1
ATOM 2364 C CA . ILE A 1 292 ? 19.424 -3.272 -18.165 1.00 92.75 292 ILE A CA 1
ATOM 2365 C C . ILE A 1 292 ? 18.643 -2.741 -16.967 1.00 92.75 292 ILE A C 1
ATOM 2367 O O . ILE A 1 292 ? 18.295 -3.499 -16.064 1.00 92.75 292 ILE A O 1
ATOM 2371 N N . TYR A 1 293 ? 18.311 -1.451 -16.977 1.00 96.00 293 TYR A N 1
ATOM 2372 C CA . TYR A 1 293 ? 17.384 -0.909 -15.988 1.00 96.00 293 TYR A CA 1
ATOM 2373 C C . TYR A 1 293 ? 15.970 -1.454 -16.244 1.00 96.00 293 TYR A C 1
ATOM 2375 O O . TYR A 1 293 ? 15.448 -1.206 -17.341 1.00 96.00 293 TYR A O 1
ATOM 2383 N N . PRO A 1 294 ? 15.356 -2.184 -15.289 1.00 96.75 294 PRO A N 1
ATOM 2384 C CA . PRO A 1 294 ? 14.011 -2.720 -15.459 1.00 96.75 294 PRO A CA 1
ATOM 2385 C C . PRO A 1 294 ? 13.015 -1.612 -15.801 1.00 96.75 294 PRO A C 1
ATOM 2387 O O . PRO A 1 294 ? 13.013 -0.543 -15.203 1.00 96.75 294 PRO A O 1
ATOM 2390 N N . TRP A 1 295 ? 12.157 -1.832 -16.791 1.00 96.00 295 TRP A N 1
ATOM 2391 C CA . TRP A 1 295 ? 11.115 -0.867 -17.127 1.00 96.00 295 TRP A CA 1
ATOM 2392 C C . TRP A 1 295 ? 9.879 -1.549 -17.711 1.00 96.00 295 TRP A C 1
ATOM 2394 O O . TRP A 1 295 ? 9.853 -2.757 -17.937 1.00 96.00 295 TRP A O 1
ATOM 2404 N N . THR A 1 296 ? 8.836 -0.759 -17.968 1.00 93.69 296 THR A N 1
ATOM 2405 C CA . THR A 1 296 ? 7.574 -1.232 -18.551 1.00 93.69 296 THR A CA 1
ATOM 2406 C C . THR A 1 296 ? 7.810 -2.002 -19.856 1.00 93.69 296 THR A C 1
ATOM 2408 O O . THR A 1 296 ? 8.307 -1.439 -20.832 1.00 93.69 296 THR A O 1
ATOM 2411 N N . GLY A 1 297 ? 7.443 -3.289 -19.871 1.00 88.12 297 GLY A N 1
ATOM 2412 C CA . GLY A 1 297 ? 7.615 -4.191 -21.019 1.00 88.12 297 GLY A CA 1
ATOM 2413 C C . GLY A 1 297 ? 9.066 -4.549 -21.362 1.00 88.12 297 GLY A C 1
ATOM 2414 O O . GLY A 1 297 ? 9.312 -5.019 -22.471 1.00 88.12 297 GLY A O 1
ATOM 2415 N N . LYS A 1 298 ? 10.020 -4.252 -20.469 1.00 91.69 298 LYS A N 1
ATOM 2416 C CA . LYS A 1 298 ? 11.418 -4.681 -20.562 1.00 91.69 298 LYS A CA 1
ATOM 2417 C C . LYS A 1 298 ? 12.046 -4.705 -19.162 1.00 91.69 298 LYS A C 1
ATOM 2419 O O . LYS A 1 298 ? 12.850 -3.845 -18.805 1.00 91.69 298 LYS A O 1
ATOM 2424 N N . SER A 1 299 ? 11.646 -5.671 -18.345 1.00 91.00 299 SER A N 1
ATOM 2425 C CA . SER A 1 299 ? 12.053 -5.821 -16.940 1.00 91.00 299 SER A CA 1
ATOM 2426 C C . SER A 1 299 ? 13.493 -6.327 -16.749 1.00 91.00 299 SER A C 1
ATOM 2428 O O . SER A 1 299 ? 14.035 -6.262 -15.645 1.00 91.00 299 SER A O 1
ATOM 2430 N N . GLY A 1 300 ? 14.121 -6.858 -17.804 1.00 88.56 300 GLY A N 1
ATOM 2431 C CA . GLY A 1 300 ? 15.437 -7.506 -17.720 1.00 88.56 300 GLY A CA 1
ATOM 2432 C C . GLY A 1 300 ? 15.401 -8.897 -17.073 1.00 88.56 300 GLY A C 1
ATOM 2433 O O . GLY A 1 300 ? 16.451 -9.485 -16.825 1.00 88.56 300 GLY A O 1
ATOM 2434 N N . ILE A 1 301 ? 14.208 -9.439 -16.812 1.00 93.25 301 ILE A N 1
ATOM 2435 C CA . ILE A 1 301 ? 14.007 -10.765 -16.227 1.00 93.25 301 ILE A CA 1
ATOM 2436 C C . ILE A 1 301 ? 13.878 -11.782 -17.368 1.00 93.25 301 ILE A C 1
ATOM 2438 O O . ILE A 1 301 ? 12.926 -11.741 -18.140 1.00 93.25 301 ILE A O 1
ATOM 2442 N N . ARG A 1 302 ? 14.820 -12.731 -17.461 1.00 85.00 302 ARG A N 1
ATOM 2443 C CA . ARG A 1 302 ? 14.885 -13.713 -18.569 1.00 85.00 302 ARG A CA 1
ATOM 2444 C C . ARG A 1 302 ? 13.617 -14.557 -18.736 1.00 85.00 302 ARG A C 1
ATOM 2446 O O . ARG A 1 302 ? 13.285 -14.954 -19.843 1.00 85.00 302 ARG A O 1
ATOM 2453 N N . SER A 1 303 ? 12.928 -14.850 -17.638 1.00 86.31 303 SER A N 1
ATOM 2454 C CA . SER A 1 303 ? 11.712 -15.669 -17.599 1.00 86.31 303 SER A CA 1
ATOM 2455 C C . SER A 1 303 ? 10.442 -14.850 -17.340 1.00 86.31 303 SER A C 1
ATOM 2457 O O . SER A 1 303 ? 9.452 -15.407 -16.860 1.00 86.31 303 SER A O 1
ATOM 2459 N N . SER A 1 304 ? 10.465 -13.538 -17.611 1.00 90.62 304 SER A N 1
ATOM 2460 C CA . SER A 1 304 ? 9.295 -12.669 -17.442 1.00 90.62 304 SER A CA 1
ATOM 2461 C C . SER A 1 304 ? 8.147 -13.142 -18.321 1.00 90.62 304 SER A C 1
ATOM 2463 O O . SER A 1 304 ? 8.283 -13.238 -19.537 1.00 90.62 304 SER A O 1
ATOM 2465 N N . ARG A 1 305 ? 6.983 -13.401 -17.723 1.00 88.69 305 ARG A N 1
ATOM 2466 C CA . ARG A 1 305 ? 5.779 -13.705 -18.510 1.00 88.69 305 ARG A CA 1
ATOM 2467 C C . ARG A 1 305 ? 5.239 -12.438 -19.161 1.00 88.69 305 ARG A C 1
ATOM 2469 O O . ARG A 1 305 ? 4.767 -12.478 -20.288 1.00 88.69 305 ARG A O 1
ATOM 2476 N N . ILE A 1 306 ? 5.376 -11.309 -18.470 1.00 91.94 306 ILE A N 1
ATOM 2477 C CA . ILE A 1 306 ? 4.836 -10.018 -18.902 1.00 91.94 306 ILE A CA 1
ATOM 2478 C C . ILE A 1 306 ? 5.606 -9.436 -20.095 1.00 91.94 306 ILE A C 1
ATOM 2480 O O . ILE A 1 306 ? 5.001 -8.809 -20.970 1.00 91.94 306 ILE A O 1
ATOM 2484 N N . ASP A 1 307 ? 6.922 -9.643 -20.144 1.00 87.00 307 ASP A N 1
ATOM 2485 C CA . ASP A 1 307 ? 7.744 -9.247 -21.286 1.00 87.00 307 ASP A CA 1
ATOM 2486 C C . ASP A 1 307 ? 7.576 -10.234 -22.457 1.00 87.00 307 ASP A C 1
ATOM 2488 O O . ASP A 1 307 ? 7.521 -9.793 -23.603 1.00 87.00 307 ASP A O 1
ATOM 2492 N N . ASN A 1 308 ? 7.422 -11.540 -22.182 1.00 77.44 308 ASN A N 1
ATOM 2493 C CA . ASN A 1 308 ? 7.381 -12.596 -23.206 1.00 77.44 308 ASN A CA 1
ATOM 2494 C C . ASN A 1 308 ? 6.001 -12.812 -23.859 1.00 77.44 308 ASN A C 1
ATOM 2496 O O . ASN A 1 308 ? 5.950 -13.206 -25.021 1.00 77.44 308 ASN A O 1
ATOM 2500 N N . GLU A 1 309 ? 4.878 -12.471 -23.208 1.00 66.50 309 GLU A N 1
ATOM 2501 C CA . GLU A 1 309 ? 3.532 -12.411 -23.837 1.00 66.50 309 GLU A CA 1
ATOM 2502 C C . GLU A 1 309 ? 3.443 -11.379 -24.993 1.00 66.50 309 GLU A C 1
ATOM 2504 O O . GLU A 1 309 ? 2.388 -11.126 -25.575 1.00 66.50 309 GLU A O 1
ATOM 2509 N N . VAL A 1 310 ? 4.558 -10.726 -25.323 1.00 50.56 310 VAL A N 1
ATOM 2510 C CA . VAL A 1 310 ? 4.716 -9.769 -26.417 1.00 50.56 310 VAL A CA 1
ATOM 2511 C C . VAL A 1 310 ? 5.323 -10.417 -27.670 1.00 50.56 310 VAL A C 1
ATOM 2513 O O . VAL A 1 310 ? 5.240 -9.800 -28.730 1.00 50.56 310 VAL A O 1
ATOM 2516 N N . GLU A 1 311 ? 5.895 -11.623 -27.586 1.00 46.03 311 GLU A N 1
ATOM 2517 C CA . GLU A 1 311 ? 6.511 -12.293 -28.745 1.00 46.03 311 GLU A CA 1
ATOM 2518 C C . GLU A 1 311 ? 5.571 -13.223 -29.523 1.00 46.03 311 GLU A C 1
ATOM 2520 O O . GLU A 1 311 ? 5.907 -13.589 -30.648 1.00 46.03 311 GLU A O 1
ATOM 2525 N N . GLU A 1 312 ? 4.379 -13.560 -29.015 1.00 35.34 312 GLU A N 1
ATOM 2526 C CA . GLU A 1 312 ? 3.376 -14.221 -29.859 1.00 35.34 312 GLU A CA 1
ATOM 2527 C C . GLU A 1 312 ? 2.780 -13.200 -30.847 1.00 35.34 312 GLU A C 1
ATOM 2529 O O . GLU A 1 312 ? 2.169 -12.208 -30.423 1.00 35.34 312 GLU A O 1
ATOM 2534 N N . PRO A 1 313 ? 2.952 -13.394 -32.170 1.00 33.56 313 PRO A N 1
ATOM 2535 C CA . PRO A 1 313 ? 2.292 -12.554 -33.145 1.00 33.56 313 PRO A CA 1
ATOM 2536 C C . PRO A 1 313 ? 0.794 -12.817 -33.043 1.00 33.56 313 PRO A C 1
ATOM 2538 O O . PRO A 1 313 ? 0.351 -13.963 -33.017 1.00 33.56 313 PRO A O 1
ATOM 2541 N N . SER A 1 314 ? 0.010 -11.744 -33.007 1.00 35.12 314 SER A N 1
ATOM 2542 C CA . SER A 1 314 ? -1.424 -11.810 -33.263 1.00 35.12 314 SER A CA 1
ATOM 2543 C C . SER A 1 314 ? -1.652 -12.499 -34.611 1.00 35.12 314 SER A C 1
ATOM 2545 O O . SER A 1 314 ? -1.375 -11.891 -35.649 1.00 35.12 314 SER A O 1
ATOM 2547 N N . ALA A 1 315 ? -2.088 -13.758 -34.572 1.00 34.50 315 ALA A N 1
ATOM 2548 C CA . ALA A 1 315 ? -2.696 -14.443 -35.706 1.00 34.50 315 ALA A CA 1
ATOM 2549 C C . ALA A 1 315 ? -4.084 -13.856 -35.994 1.00 34.50 315 ALA A C 1
ATOM 2551 O O . ALA A 1 315 ? -4.779 -13.479 -35.018 1.00 34.50 315 ALA A O 1
#

Radius of gyration: 19.72 Å; chains: 1; bounding box: 48×42×60 Å

Organism: Drosophila navojoa (NCBI:txid7232)

InterPro domains:
  IPR002509 NodB homology domain [PF01522] (16-92)
  IPR011330 Glycoside hydrolase/deacetylase, beta/alpha-barrel [SSF88713] (14-246)
  IPR052740 Carbohydrate Esterase 4 [PTHR45985] (2-311)